Protein AF-A0A532ECQ4-F1 (afdb_monomer_lite)

Secondary structure (DSSP, 8-state):
--HHHHHHHHHHHHHHHHH---HHHHHHHHHHHHHHHHHHHHHHHHTT-HHHHHHHHHHHHHHHHHHHS-HHHHHHHHHHHHHHHHHHHHHHHHHHHHHS------------PPPP--------------------------------HHHHHHHHHHHHTTS---SS-HHHHHHHHHHHHHHTT--S--HHHHHHHHHHHHHHHHHHHHHHHHHHHHHHHHHHHHHHHTTSS---GGGGHHHHHHHHHHHHHHHHTT-HHHHHHHHHHHHHHHHHTTS-HHHHHHHHHHHHHHHHTHHHHHHHHHHHHHHHHHHHHHTSPP-

Structure (mmCIF, N/CA/C/O backbone):
data_AF-A0A532ECQ4-F1
#
_entry.id   AF-A0A532ECQ4-F1
#
loop_
_atom_site.group_PDB
_atom_site.id
_atom_site.type_symbol
_atom_site.label_atom_id
_atom_site.label_alt_id
_atom_site.label_comp_id
_atom_site.label_asym_id
_atom_site.label_entity_id
_atom_site.label_seq_id
_atom_site.pdbx_PDB_ins_code
_atom_site.Cartn_x
_atom_site.Cartn_y
_atom_site.Cartn_z
_atom_site.occupancy
_atom_site.B_iso_or_equiv
_atom_site.auth_seq_id
_atom_site.auth_comp_id
_atom_site.auth_asym_id
_atom_site.auth_atom_id
_atom_site.pdbx_PDB_model_num
ATOM 1 N N . MET A 1 1 ? -9.489 26.374 3.210 1.00 48.34 1 MET A N 1
ATOM 2 C CA . MET A 1 1 ? -8.143 26.730 3.700 1.00 48.34 1 MET A CA 1
ATOM 3 C C . MET A 1 1 ? -7.297 27.090 2.500 1.00 48.34 1 MET A C 1
ATOM 5 O O . MET A 1 1 ? -7.182 26.288 1.584 1.00 48.34 1 MET A O 1
ATOM 9 N N . GLU A 1 2 ? -6.829 28.330 2.462 1.00 59.59 2 GLU A N 1
ATOM 10 C CA . GLU A 1 2 ? -6.212 28.966 1.297 1.00 59.59 2 GLU A CA 1
ATOM 11 C C . GLU A 1 2 ? -4.750 28.512 1.149 1.00 59.59 2 GLU A C 1
ATOM 13 O O . GLU A 1 2 ? -4.052 28.343 2.148 1.00 59.59 2 GLU A O 1
ATOM 18 N N . ALA A 1 3 ? -4.258 28.330 -0.083 1.00 60.16 3 ALA A N 1
ATOM 19 C CA . ALA A 1 3 ? -2.908 27.826 -0.394 1.00 60.16 3 ALA A CA 1
ATOM 20 C C . ALA A 1 3 ? -1.760 28.534 0.368 1.00 60.16 3 ALA A C 1
ATOM 22 O O . ALA A 1 3 ? -0.692 27.964 0.586 1.00 60.16 3 ALA A O 1
ATOM 23 N N . ARG A 1 4 ? -1.993 29.767 0.826 1.00 62.97 4 ARG A N 1
ATOM 24 C CA . ARG A 1 4 ? -1.070 30.581 1.622 1.00 62.97 4 ARG A CA 1
ATOM 25 C C . ARG A 1 4 ? -0.873 30.067 3.051 1.00 62.97 4 ARG A C 1
ATOM 27 O O . ARG A 1 4 ? 0.242 30.095 3.563 1.00 62.97 4 ARG A O 1
ATOM 34 N N . GLU A 1 5 ? -1.934 29.575 3.683 1.00 65.38 5 GLU A N 1
ATOM 35 C CA . GLU A 1 5 ? -1.860 28.977 5.018 1.00 65.38 5 GLU A CA 1
ATOM 36 C C . GLU A 1 5 ? -1.071 27.662 4.975 1.00 65.38 5 GLU A C 1
ATOM 38 O O . GLU A 1 5 ? -0.234 27.404 5.838 1.00 65.38 5 GLU A O 1
ATOM 43 N N . TRP A 1 6 ? -1.233 26.905 3.889 1.00 70.50 6 TRP A N 1
ATOM 44 C CA . TRP A 1 6 ? -0.444 25.710 3.593 1.00 70.50 6 TRP A CA 1
ATOM 45 C C . TRP A 1 6 ? 1.038 26.013 3.340 1.00 70.50 6 TRP A C 1
ATOM 47 O O . TRP A 1 6 ? 1.903 25.369 3.933 1.00 70.50 6 TRP A O 1
ATOM 57 N N . LEU A 1 7 ? 1.357 27.014 2.513 1.00 71.00 7 LEU A N 1
ATOM 58 C CA . LEU A 1 7 ? 2.749 27.414 2.262 1.00 71.00 7 LEU A CA 1
ATOM 59 C C . LEU A 1 7 ? 3.449 27.893 3.541 1.00 71.00 7 LEU A C 1
ATOM 61 O O . LEU A 1 7 ? 4.595 27.515 3.786 1.00 71.00 7 LEU A O 1
ATOM 65 N N . ASN A 1 8 ? 2.744 28.636 4.398 1.00 73.81 8 ASN A N 1
ATOM 66 C CA . ASN A 1 8 ? 3.267 29.045 5.701 1.00 73.81 8 ASN A CA 1
ATOM 67 C C . ASN A 1 8 ? 3.556 27.840 6.608 1.00 73.81 8 ASN A C 1
ATOM 69 O O . ASN A 1 8 ? 4.617 27.788 7.227 1.00 73.81 8 ASN A O 1
ATOM 73 N N . GLN A 1 9 ? 2.670 26.838 6.650 1.00 73.00 9 GLN A N 1
ATOM 74 C CA . GLN A 1 9 ? 2.895 25.612 7.428 1.00 73.00 9 GLN A CA 1
ATOM 75 C C . GLN A 1 9 ? 4.130 24.834 6.944 1.00 73.00 9 GLN A C 1
ATOM 77 O O . GLN A 1 9 ? 4.927 24.373 7.766 1.00 73.00 9 GLN A O 1
ATOM 82 N N . ILE A 1 10 ? 4.337 24.739 5.625 1.00 72.44 10 ILE A N 1
ATOM 83 C CA . ILE A 1 10 ? 5.522 24.102 5.025 1.00 72.44 10 ILE A CA 1
ATOM 84 C C . ILE A 1 10 ? 6.794 24.885 5.388 1.00 72.44 10 ILE A C 1
ATOM 86 O O . ILE A 1 10 ? 7.812 24.292 5.754 1.00 72.44 10 ILE A O 1
ATOM 90 N N . GLN A 1 11 ? 6.740 26.215 5.358 1.00 75.56 11 GLN A N 1
ATOM 91 C CA . GLN A 1 11 ? 7.879 27.071 5.683 1.00 75.56 11 GLN A CA 1
ATOM 92 C C . GLN A 1 11 ? 8.260 26.982 7.172 1.00 75.56 11 GLN A C 1
ATOM 94 O O . GLN A 1 11 ? 9.434 26.798 7.500 1.00 75.5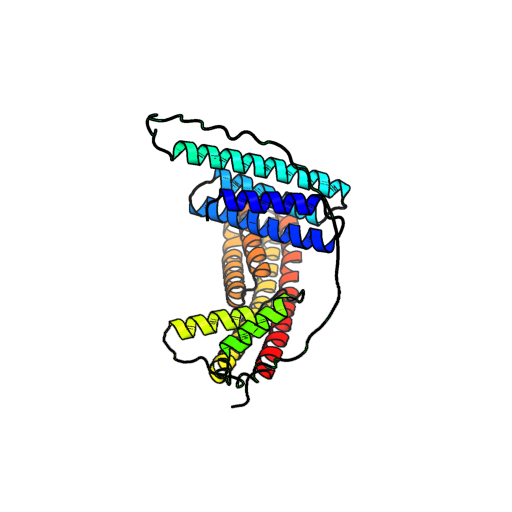6 11 GLN A O 1
ATOM 99 N N . THR A 1 12 ? 7.276 26.972 8.077 1.00 76.81 12 THR A N 1
ATOM 100 C CA . THR A 1 12 ? 7.493 26.740 9.516 1.00 76.81 12 THR A CA 1
ATOM 101 C C . THR A 1 12 ? 8.054 25.341 9.797 1.00 76.81 12 THR A C 1
ATOM 103 O O . THR A 1 12 ? 8.921 25.167 10.659 1.00 76.81 12 THR A O 1
ATOM 106 N N . ALA A 1 13 ? 7.595 24.316 9.076 1.00 73.75 13 ALA A N 1
ATOM 107 C CA . ALA A 1 13 ? 8.126 22.961 9.210 1.00 73.75 13 ALA A CA 1
ATOM 108 C C . ALA A 1 13 ? 9.587 22.856 8.727 1.00 73.75 13 ALA A C 1
ATOM 110 O O . ALA A 1 13 ? 10.381 22.143 9.346 1.00 73.75 13 ALA A O 1
ATOM 111 N N . LEU A 1 14 ? 9.975 23.613 7.695 1.00 71.75 14 LEU A N 1
ATOM 112 C CA . LEU A 1 14 ? 11.367 23.707 7.241 1.00 71.75 14 LEU A CA 1
ATOM 113 C C . LEU A 1 14 ? 12.283 24.421 8.237 1.00 71.75 14 LEU A C 1
ATOM 115 O O . LEU A 1 14 ? 13.408 23.980 8.452 1.00 71.75 14 LEU A O 1
ATOM 119 N N . GLU A 1 15 ? 11.815 25.476 8.898 1.00 77.12 15 GLU A N 1
ATOM 120 C CA . GLU A 1 15 ? 12.586 26.146 9.956 1.00 77.12 15 GLU A CA 1
ATOM 121 C C . GLU A 1 15 ? 12.853 25.222 11.150 1.00 77.12 15 GLU A C 1
ATOM 123 O O . GLU A 1 15 ? 13.953 25.197 11.714 1.00 77.12 15 GLU A O 1
ATOM 128 N N . ARG A 1 16 ? 11.874 24.382 11.495 1.00 74.31 16 ARG A N 1
ATOM 129 C CA . ARG A 1 16 ? 12.032 23.337 12.516 1.00 74.31 16 ARG A CA 1
ATOM 130 C C . ARG A 1 16 ? 13.007 22.241 12.083 1.00 74.31 16 ARG A C 1
ATOM 132 O O . ARG A 1 16 ? 13.713 21.690 12.927 1.00 74.31 16 ARG A O 1
ATOM 139 N N . LEU A 1 17 ? 13.072 21.931 10.787 1.00 69.00 17 LEU A N 1
ATOM 140 C CA . LEU A 1 17 ? 14.008 20.948 10.234 1.00 69.00 17 LEU A CA 1
ATOM 141 C C . LEU A 1 17 ? 15.464 21.438 10.324 1.00 69.00 17 LEU A C 1
ATOM 143 O O . LEU A 1 17 ? 16.368 20.646 10.588 1.00 69.00 17 LEU A O 1
ATOM 147 N N . ASP A 1 18 ? 15.678 22.739 10.149 1.00 66.44 18 ASP A N 1
ATOM 148 C CA . ASP A 1 18 ? 16.992 23.390 10.184 1.00 66.44 18 ASP A CA 1
ATOM 149 C C . ASP A 1 18 ? 17.570 23.461 11.612 1.00 66.44 18 ASP A C 1
ATOM 151 O O . ASP A 1 18 ? 18.727 23.126 11.884 1.00 66.44 18 ASP A O 1
ATOM 155 N N . THR A 1 19 ? 16.706 23.814 12.564 1.00 69.12 19 THR A N 1
ATOM 156 C CA . THR A 1 19 ? 17.060 23.998 13.981 1.00 69.12 19 THR A CA 1
ATOM 157 C C . THR A 1 19 ? 17.242 22.680 14.738 1.00 69.12 19 THR A C 1
ATOM 159 O O . THR A 1 19 ? 17.987 22.618 15.717 1.00 69.12 19 THR A O 1
ATOM 162 N N . THR A 1 20 ? 16.624 21.594 14.270 1.00 65.62 20 THR A N 1
ATOM 163 C CA . THR A 1 20 ? 16.650 20.302 14.961 1.00 65.62 20 THR A CA 1
ATOM 164 C C . THR A 1 20 ? 17.907 19.484 14.632 1.00 65.62 20 THR A C 1
ATOM 166 O O . THR A 1 20 ? 18.182 19.159 13.474 1.00 65.62 20 THR A O 1
ATOM 169 N N . SER A 1 21 ? 18.660 19.107 15.674 1.00 62.28 21 SER A N 1
ATOM 170 C CA . SER A 1 21 ? 19.819 18.195 15.614 1.00 62.28 21 SER A CA 1
ATOM 171 C C . SER A 1 21 ? 19.446 16.711 15.702 1.00 62.28 21 SER A C 1
ATOM 173 O O . SER A 1 21 ? 20.232 15.852 15.316 1.00 62.28 21 SER A O 1
ATOM 175 N N . GLU A 1 22 ? 18.253 16.413 16.212 1.00 70.00 22 GLU A N 1
ATOM 176 C CA . GLU A 1 22 ? 17.733 15.063 16.430 1.00 70.00 22 GLU A CA 1
ATOM 177 C C . GLU A 1 22 ? 17.322 14.390 15.113 1.00 70.00 22 GLU A C 1
ATOM 179 O O . GLU A 1 22 ? 16.335 14.781 14.482 1.00 70.00 22 GLU A O 1
ATOM 184 N N . GLN A 1 23 ? 18.032 13.328 14.725 1.00 65.38 23 GLN A N 1
ATOM 185 C CA . GLN A 1 23 ? 17.804 12.617 13.461 1.00 65.38 23 GLN A CA 1
ATOM 186 C C . GLN A 1 23 ? 16.380 12.043 13.340 1.00 65.38 23 GLN A C 1
ATOM 188 O O . GLN A 1 23 ? 15.759 12.150 12.283 1.00 65.38 23 GLN A O 1
ATOM 193 N N . GLY A 1 24 ? 15.814 11.509 14.430 1.00 66.12 24 GLY A N 1
ATOM 194 C CA . GLY A 1 24 ? 14.440 10.987 14.439 1.00 66.12 24 GLY A CA 1
ATOM 195 C C . GLY A 1 24 ? 13.382 12.073 14.210 1.00 66.12 24 GLY A C 1
ATOM 196 O O . GLY A 1 24 ? 12.417 11.875 13.469 1.00 66.12 24 GLY A O 1
ATOM 197 N N . ARG A 1 25 ? 13.590 13.268 14.773 1.00 68.94 25 ARG A N 1
ATOM 198 C CA . ARG A 1 25 ? 12.711 14.425 14.546 1.00 68.94 25 ARG A CA 1
ATOM 199 C C . ARG A 1 25 ? 12.873 14.990 13.133 1.00 68.94 25 ARG A C 1
ATOM 201 O O . ARG A 1 25 ? 11.871 15.358 12.524 1.00 68.94 25 ARG A O 1
ATOM 208 N N . ARG A 1 26 ? 14.093 14.997 12.578 1.00 67.88 26 ARG A N 1
ATOM 209 C CA . ARG A 1 26 ? 14.347 15.383 11.177 1.00 67.88 26 ARG A CA 1
ATOM 210 C C . ARG A 1 26 ? 13.643 14.454 10.193 1.00 67.88 26 ARG A C 1
ATOM 212 O O . ARG A 1 26 ? 12.997 14.938 9.267 1.00 67.88 26 ARG A O 1
ATOM 219 N N . ALA A 1 27 ? 13.694 13.142 10.417 1.00 69.62 27 ALA A N 1
ATOM 220 C CA . ALA A 1 27 ? 12.988 12.167 9.586 1.00 69.62 27 ALA A CA 1
ATOM 221 C C . ALA A 1 27 ? 11.463 12.389 9.611 1.00 69.62 27 ALA A C 1
ATOM 223 O O . ALA A 1 27 ? 10.819 12.424 8.560 1.00 69.62 27 ALA A O 1
ATOM 224 N N . LYS A 1 28 ? 10.891 12.640 10.798 1.00 74.31 28 LYS A N 1
ATOM 225 C CA . LYS A 1 28 ? 9.461 12.952 10.953 1.00 74.31 28 LYS A CA 1
ATOM 226 C C . LYS A 1 28 ? 9.067 14.250 10.240 1.00 74.31 28 LYS A C 1
ATOM 228 O O . LYS A 1 28 ? 8.091 14.263 9.497 1.00 74.31 28 LYS A O 1
ATOM 233 N N . LEU A 1 29 ? 9.844 15.321 10.412 1.00 74.50 29 LEU A N 1
ATOM 234 C CA . LEU A 1 29 ? 9.606 16.601 9.733 1.00 74.50 29 LEU A CA 1
ATOM 235 C C . LEU A 1 29 ? 9.737 16.478 8.212 1.00 74.50 29 LEU A C 1
ATOM 237 O O . LEU A 1 29 ? 8.915 17.025 7.485 1.00 74.50 29 LEU A O 1
ATOM 241 N N . THR A 1 30 ? 10.709 15.708 7.725 1.00 75.25 30 THR A N 1
ATOM 242 C CA . THR A 1 30 ? 10.890 15.495 6.283 1.00 75.25 30 THR A CA 1
ATOM 243 C C . THR A 1 30 ? 9.742 14.689 5.678 1.00 75.25 30 THR A C 1
ATOM 245 O O . THR A 1 30 ? 9.326 14.972 4.561 1.00 75.25 30 THR A O 1
ATOM 248 N N . THR A 1 31 ? 9.172 13.746 6.432 1.00 77.44 31 THR A N 1
ATOM 249 C CA . THR A 1 31 ? 7.977 12.990 6.017 1.00 77.44 31 THR A CA 1
ATOM 250 C C . THR A 1 31 ? 6.756 13.905 5.894 1.00 77.44 31 THR A C 1
ATOM 252 O O . THR A 1 31 ? 6.067 13.881 4.877 1.00 77.44 31 THR A O 1
ATOM 255 N N . ILE A 1 32 ? 6.530 14.776 6.886 1.00 78.81 32 ILE A N 1
ATOM 256 C CA . ILE A 1 32 ? 5.442 15.771 6.860 1.00 78.81 32 ILE A CA 1
ATOM 257 C C . ILE A 1 32 ? 5.603 16.720 5.665 1.00 78.81 32 ILE A C 1
ATOM 259 O O . ILE A 1 32 ? 4.642 16.989 4.944 1.00 78.81 32 ILE A O 1
ATOM 263 N N . LEU A 1 33 ? 6.824 17.202 5.427 1.00 80.81 33 LEU A N 1
ATOM 264 C CA . LEU A 1 33 ? 7.135 18.076 4.298 1.00 80.81 33 LEU A CA 1
ATOM 265 C C . LEU A 1 33 ? 6.923 17.371 2.956 1.00 80.81 33 LEU A C 1
ATOM 267 O O . LEU A 1 33 ? 6.348 17.959 2.046 1.00 80.81 33 LEU A O 1
ATOM 271 N N . TRP A 1 34 ? 7.329 16.106 2.842 1.00 82.56 34 TRP A N 1
ATOM 272 C CA . TRP A 1 34 ? 7.151 15.311 1.628 1.00 82.56 34 TRP A CA 1
ATOM 273 C C . TRP A 1 34 ? 5.675 15.123 1.281 1.00 82.56 34 TRP A C 1
ATOM 275 O O . TRP A 1 34 ? 5.277 15.344 0.137 1.00 82.56 34 TRP A O 1
ATOM 285 N N . GLN A 1 35 ? 4.847 14.796 2.274 1.00 79.88 35 GLN A N 1
ATOM 286 C CA . GLN A 1 35 ? 3.409 14.649 2.071 1.00 79.88 35 GLN A CA 1
ATOM 287 C C . GLN A 1 35 ? 2.748 15.988 1.719 1.00 79.88 35 GLN A C 1
ATOM 289 O O . GLN A 1 35 ? 1.906 16.048 0.829 1.00 79.88 35 GLN A O 1
ATOM 294 N N . SER A 1 36 ? 3.192 17.080 2.343 1.00 79.56 36 SER A N 1
ATOM 295 C CA . SER A 1 36 ? 2.668 18.423 2.065 1.00 79.56 36 SER A CA 1
ATOM 296 C C . SER A 1 36 ? 3.008 18.907 0.651 1.00 79.56 36 SER A C 1
ATOM 298 O O . SER A 1 36 ? 2.144 19.437 -0.043 1.00 79.56 36 SER A O 1
ATOM 300 N N . VAL A 1 37 ? 4.243 18.687 0.192 1.00 82.06 37 VAL A N 1
ATOM 301 C CA . VAL A 1 37 ? 4.682 19.044 -1.168 1.00 82.06 37 VAL A CA 1
ATOM 302 C C . VAL A 1 37 ? 4.013 18.157 -2.224 1.00 82.06 37 VAL A C 1
ATOM 304 O O . VAL A 1 37 ? 3.622 18.658 -3.276 1.00 82.06 37 VAL A O 1
ATOM 307 N N . SER A 1 38 ? 3.811 16.868 -1.937 1.00 77.62 38 SER A N 1
ATOM 308 C CA . SER A 1 38 ? 3.092 15.954 -2.839 1.00 77.62 38 SER A CA 1
ATOM 309 C C . SER A 1 38 ? 1.623 16.355 -2.997 1.00 77.62 38 SER A C 1
ATOM 311 O O . SER A 1 38 ? 1.112 16.414 -4.113 1.00 77.62 38 SER A O 1
ATOM 313 N N . ASN A 1 39 ? 0.961 16.720 -1.896 1.00 79.94 39 ASN A N 1
ATOM 314 C CA . ASN A 1 39 ? -0.412 17.223 -1.929 1.00 79.94 39 ASN A CA 1
ATOM 315 C C . ASN A 1 39 ? -0.523 18.553 -2.687 1.00 79.94 39 ASN A C 1
ATOM 317 O O . ASN A 1 39 ? -1.508 18.768 -3.393 1.00 79.94 39 ASN A O 1
ATOM 321 N N . LEU A 1 40 ? 0.477 19.434 -2.574 1.00 80.31 40 LEU A N 1
ATOM 322 C CA . LEU A 1 40 ? 0.540 20.681 -3.339 1.00 80.31 40 LEU A CA 1
ATOM 323 C C . LEU A 1 40 ? 0.657 20.415 -4.844 1.00 80.31 40 LEU A C 1
ATOM 325 O O . LEU A 1 40 ? -0.088 21.015 -5.614 1.00 80.31 40 LEU A O 1
ATOM 329 N N . ALA A 1 41 ? 1.542 19.500 -5.251 1.00 76.69 41 ALA A N 1
ATOM 330 C CA . ALA A 1 41 ? 1.688 19.102 -6.651 1.00 76.69 41 ALA A CA 1
ATOM 331 C C . ALA A 1 41 ? 0.377 18.523 -7.204 1.00 76.69 41 ALA A C 1
ATOM 333 O O . ALA A 1 41 ? -0.113 18.977 -8.233 1.00 76.69 41 ALA A O 1
ATOM 334 N N . GLN A 1 42 ? -0.247 17.602 -6.462 1.00 77.88 42 GLN A N 1
ATOM 335 C CA . GLN A 1 42 ? -1.520 16.997 -6.850 1.00 77.88 42 GLN A CA 1
ATOM 336 C C . GLN A 1 42 ? -2.646 18.035 -6.951 1.00 77.88 42 GLN A C 1
ATOM 338 O O . GLN A 1 42 ? -3.420 18.027 -7.903 1.00 77.88 42 GLN A O 1
ATOM 343 N N . SER A 1 43 ? -2.732 18.957 -5.991 1.00 76.62 43 SER A N 1
ATOM 344 C CA . SER A 1 43 ? -3.747 20.016 -6.004 1.00 76.62 43 SER A CA 1
ATOM 345 C C . SER A 1 43 ? -3.536 20.971 -7.182 1.00 76.62 43 SER A C 1
ATOM 347 O O . SER A 1 43 ? -4.494 21.329 -7.865 1.00 76.62 43 SER A O 1
ATOM 349 N N . ALA A 1 44 ? -2.285 21.335 -7.479 1.00 76.75 44 ALA A N 1
ATOM 350 C CA . ALA A 1 44 ? -1.947 22.143 -8.646 1.00 76.75 44 ALA A CA 1
ATOM 351 C C . ALA A 1 44 ? -2.336 21.439 -9.957 1.00 76.75 44 ALA A C 1
ATOM 353 O O . ALA A 1 44 ? -2.948 22.073 -10.817 1.00 76.75 44 ALA A O 1
ATOM 354 N N . ALA A 1 45 ? -2.094 20.129 -10.061 1.00 75.44 45 ALA A N 1
ATOM 355 C CA . ALA A 1 45 ? -2.502 19.314 -11.203 1.00 75.44 45 ALA A CA 1
ATOM 356 C C . ALA A 1 45 ? -4.029 19.315 -11.396 1.00 75.44 45 ALA A C 1
ATOM 358 O O . ALA A 1 45 ? -4.519 19.512 -12.508 1.00 75.44 45 ALA A O 1
ATOM 359 N N . THR A 1 46 ? -4.804 19.175 -10.310 1.00 74.69 46 THR A N 1
ATOM 360 C CA . THR A 1 46 ? -6.280 19.167 -10.389 1.00 74.69 46 THR A CA 1
ATOM 361 C C . THR A 1 46 ? -6.882 20.485 -10.878 1.00 74.69 46 THR A C 1
ATOM 363 O O . THR A 1 46 ? -7.954 20.475 -11.477 1.00 74.69 46 THR A O 1
ATOM 366 N N . VAL A 1 47 ? -6.194 21.609 -10.657 1.00 75.88 47 VAL A N 1
ATOM 367 C CA . VAL A 1 47 ? -6.634 22.954 -11.072 1.00 75.88 47 VAL A CA 1
ATOM 368 C C . VAL A 1 47 ? -5.917 23.409 -12.359 1.00 75.88 47 VAL A C 1
ATOM 370 O O . VAL A 1 47 ? -6.128 24.518 -12.838 1.00 75.88 47 VAL A O 1
ATOM 373 N N . GLY A 1 48 ? -5.083 22.554 -12.965 1.00 72.44 48 GLY A N 1
ATOM 374 C CA . GLY A 1 48 ? -4.372 22.851 -14.214 1.00 72.44 48 GLY A CA 1
ATOM 375 C C . GLY A 1 48 ? -3.217 23.850 -14.072 1.00 72.44 48 GLY A C 1
ATOM 376 O O . GLY A 1 48 ? -2.772 24.425 -15.065 1.00 72.44 48 GLY A O 1
ATOM 377 N N . LEU A 1 49 ? -2.707 24.063 -12.855 1.00 79.81 49 LEU A N 1
ATOM 378 C CA . LEU A 1 49 ? -1.572 24.943 -12.568 1.00 79.81 49 LEU A CA 1
ATOM 379 C C . LEU A 1 49 ? -0.241 24.209 -12.790 1.00 79.81 49 LEU A C 1
ATOM 381 O O . LEU A 1 49 ? 0.533 23.989 -11.858 1.00 79.81 49 LEU A O 1
ATOM 385 N N . THR A 1 50 ? 0.032 23.856 -14.045 1.00 78.00 50 THR A N 1
ATOM 386 C CA . THR A 1 50 ? 1.175 23.017 -14.457 1.00 78.00 50 THR A CA 1
ATOM 387 C C . THR A 1 50 ? 2.531 23.567 -14.009 1.00 78.00 50 THR A C 1
ATOM 389 O O . THR A 1 50 ? 3.399 22.810 -13.590 1.00 78.00 50 THR A O 1
ATOM 392 N N . ALA A 1 51 ? 2.711 24.893 -14.002 1.00 77.12 51 ALA A N 1
ATOM 393 C CA . ALA A 1 51 ? 3.934 25.517 -13.495 1.00 77.12 51 ALA A CA 1
ATOM 394 C C . ALA A 1 51 ? 4.149 25.243 -11.994 1.00 77.12 51 ALA A C 1
ATOM 396 O O . ALA A 1 51 ? 5.259 24.935 -11.572 1.00 77.12 51 ALA A O 1
ATOM 397 N N . VAL A 1 52 ? 3.088 25.315 -11.184 1.00 79.31 52 VAL A N 1
ATOM 398 C CA . VAL A 1 52 ? 3.156 25.071 -9.734 1.00 79.31 52 VAL A CA 1
ATOM 399 C C . VAL A 1 52 ? 3.347 23.580 -9.441 1.00 79.31 52 VAL A C 1
ATOM 401 O O . VAL A 1 52 ? 4.118 23.228 -8.549 1.00 79.31 52 VAL A O 1
ATOM 404 N N . GLU A 1 53 ? 2.703 22.708 -10.218 1.00 80.00 53 GLU A N 1
ATOM 405 C CA . GLU A 1 53 ? 2.881 21.252 -10.168 1.00 80.00 53 GLU A CA 1
ATOM 406 C C . GLU A 1 53 ? 4.335 20.844 -10.457 1.00 80.00 53 GLU A C 1
ATOM 408 O O . GLU A 1 53 ? 4.953 20.126 -9.663 1.00 80.00 53 GLU A O 1
ATOM 413 N N . ASP A 1 54 ? 4.909 21.349 -11.551 1.00 80.38 54 ASP A N 1
ATOM 414 C CA . ASP A 1 54 ? 6.288 21.068 -11.951 1.00 80.38 54 ASP A CA 1
ATOM 415 C C . ASP A 1 54 ? 7.287 21.533 -10.891 1.00 80.38 54 ASP A C 1
ATOM 417 O O . ASP A 1 54 ? 8.245 20.825 -10.567 1.00 80.38 54 ASP A O 1
ATOM 421 N N . MET A 1 55 ? 7.076 22.730 -10.342 1.00 81.56 55 MET A N 1
ATOM 422 C CA . MET A 1 55 ? 7.934 23.287 -9.302 1.00 81.56 55 MET A CA 1
ATOM 423 C C . MET A 1 55 ? 7.849 22.462 -8.015 1.00 81.56 55 MET A C 1
ATOM 425 O O . MET A 1 55 ? 8.886 22.113 -7.456 1.00 81.56 55 MET A O 1
ATOM 429 N N . ALA A 1 56 ? 6.645 22.087 -7.570 1.00 82.06 56 ALA A N 1
ATOM 430 C CA . ALA A 1 56 ? 6.451 21.267 -6.375 1.00 82.06 56 ALA A CA 1
ATOM 431 C C . ALA A 1 56 ? 7.071 19.867 -6.531 1.00 82.06 56 ALA A C 1
ATOM 433 O O . ALA A 1 56 ? 7.769 19.387 -5.635 1.00 82.06 56 ALA A O 1
ATOM 434 N N . THR A 1 57 ? 6.912 19.241 -7.698 1.00 82.56 57 THR A N 1
ATOM 435 C CA . THR A 1 57 ? 7.461 17.906 -7.986 1.00 82.56 57 THR A CA 1
ATOM 436 C C . THR A 1 57 ? 8.994 17.889 -7.936 1.00 82.56 57 THR A C 1
ATOM 438 O O . THR A 1 57 ? 9.593 16.933 -7.435 1.00 82.56 57 THR A O 1
ATOM 441 N N . ARG A 1 58 ? 9.657 18.975 -8.364 1.00 85.75 58 ARG A N 1
ATOM 442 C CA . ARG A 1 58 ? 11.127 19.122 -8.302 1.00 85.75 58 ARG A CA 1
ATOM 443 C C . ARG A 1 58 ? 11.683 19.222 -6.879 1.00 85.75 58 ARG A C 1
ATOM 445 O O . ARG A 1 58 ? 12.873 18.980 -6.685 1.00 85.75 58 ARG A O 1
ATOM 452 N N . LEU A 1 59 ? 10.854 19.532 -5.881 1.00 85.00 59 LEU A N 1
ATOM 453 C CA . LEU A 1 59 ? 11.278 19.602 -4.478 1.00 85.00 59 LEU A CA 1
ATOM 454 C C . LEU A 1 59 ? 11.330 18.229 -3.797 1.00 85.00 59 LEU A C 1
ATOM 456 O O . LEU A 1 59 ? 12.050 18.060 -2.811 1.00 85.00 59 LEU A O 1
ATOM 460 N N . LEU A 1 60 ? 10.619 17.223 -4.315 1.00 83.50 60 LEU A N 1
ATOM 461 C CA . LEU A 1 60 ? 10.541 15.897 -3.690 1.00 83.50 60 LEU A CA 1
ATOM 462 C C . LEU A 1 60 ? 11.908 15.188 -3.590 1.00 83.50 60 LEU A C 1
ATOM 464 O O . LEU A 1 60 ? 12.225 14.676 -2.510 1.00 83.50 60 LEU A O 1
ATOM 468 N N . PRO A 1 61 ? 12.772 15.192 -4.629 1.00 80.94 61 PRO A N 1
ATOM 469 C CA . PRO A 1 61 ? 14.114 14.617 -4.524 1.00 80.94 61 PRO A CA 1
ATOM 470 C C . PRO A 1 61 ? 15.011 15.367 -3.530 1.00 80.94 61 PRO A C 1
ATOM 472 O O . PRO A 1 61 ? 15.821 14.743 -2.845 1.00 80.94 61 PRO A O 1
ATOM 475 N N . LEU A 1 62 ? 14.846 16.690 -3.403 1.00 81.06 62 LEU A N 1
ATOM 476 C CA . LEU A 1 62 ? 15.608 17.514 -2.458 1.00 81.06 62 LEU A CA 1
ATOM 477 C C . LEU A 1 62 ? 15.205 17.224 -1.003 1.00 81.06 62 LEU A C 1
ATOM 479 O O . LEU A 1 62 ? 16.072 17.137 -0.135 1.00 81.06 62 LEU A O 1
ATOM 483 N N . LEU A 1 63 ? 13.914 16.983 -0.739 1.00 79.81 63 LEU A N 1
ATOM 484 C CA . LEU A 1 63 ? 13.434 16.499 0.563 1.00 79.81 63 LEU A CA 1
ATOM 485 C C . LEU A 1 63 ? 14.001 15.118 0.886 1.00 79.81 63 LEU A C 1
ATOM 487 O O . LEU A 1 63 ? 14.480 14.883 1.994 1.00 79.81 63 LEU A O 1
ATOM 491 N N . GLN A 1 64 ? 14.016 14.212 -0.090 1.00 79.00 64 GLN A N 1
ATOM 492 C CA . GLN A 1 64 ? 14.578 12.881 0.107 1.00 79.00 64 GLN A CA 1
ATOM 493 C C . GLN A 1 64 ? 16.089 12.927 0.398 1.00 79.00 64 GLN A C 1
ATOM 495 O O . GLN A 1 64 ? 16.575 12.167 1.237 1.00 79.00 64 GLN A O 1
ATOM 500 N N . ALA A 1 65 ? 16.824 13.830 -0.253 1.00 75.38 65 ALA A N 1
ATOM 501 C CA . ALA A 1 65 ? 18.240 14.064 0.012 1.00 75.38 65 ALA A CA 1
ATOM 502 C C . ALA A 1 65 ? 18.465 14.674 1.412 1.00 75.38 65 ALA A C 1
ATOM 504 O O . ALA A 1 65 ? 19.324 14.208 2.162 1.00 75.38 65 ALA A O 1
ATOM 505 N N . ALA A 1 66 ? 17.635 15.637 1.826 1.00 70.88 66 ALA A N 1
ATOM 506 C CA . ALA A 1 66 ? 17.691 16.240 3.160 1.00 70.88 66 ALA A CA 1
ATOM 507 C C . ALA A 1 66 ? 17.420 15.242 4.309 1.00 70.88 66 ALA A C 1
ATOM 509 O O . ALA A 1 66 ? 17.934 15.436 5.413 1.00 70.88 66 ALA A O 1
ATOM 510 N N . ALA A 1 67 ? 16.655 14.170 4.056 1.00 68.88 67 ALA A N 1
ATOM 511 C CA . ALA A 1 67 ? 16.421 13.081 5.013 1.00 68.88 67 ALA A CA 1
ATOM 512 C C . ALA A 1 67 ? 17.583 12.079 5.123 1.00 68.88 67 ALA A C 1
ATOM 514 O O . ALA A 1 67 ? 17.757 11.464 6.175 1.00 68.88 67 ALA A O 1
ATOM 515 N N . LYS A 1 68 ? 18.337 11.863 4.036 1.00 69.12 68 LYS A N 1
ATOM 516 C CA . LYS A 1 68 ? 19.326 10.776 3.926 1.00 69.12 68 LYS A CA 1
ATOM 517 C C . LYS A 1 68 ? 20.750 11.186 4.289 1.00 69.12 68 LYS A C 1
ATOM 519 O O . LYS A 1 68 ? 21.536 10.324 4.673 1.00 69.12 68 LYS A O 1
ATOM 524 N N . HIS A 1 69 ? 21.098 12.460 4.136 1.00 67.19 69 HIS A N 1
ATOM 525 C CA . HIS A 1 69 ? 22.478 12.919 4.277 1.00 67.19 69 HIS A CA 1
ATOM 526 C C . HIS A 1 69 ? 22.803 13.490 5.668 1.00 67.19 69 HIS A C 1
ATOM 528 O O . HIS A 1 69 ? 21.923 13.961 6.391 1.00 67.19 69 HIS A O 1
ATOM 534 N N . GLU A 1 70 ? 24.091 13.461 6.034 1.00 59.22 70 GLU A N 1
ATOM 535 C CA . GLU A 1 70 ? 24.615 14.093 7.251 1.00 59.22 70 GLU A CA 1
ATOM 536 C C . GLU A 1 70 ? 24.316 15.603 7.277 1.00 59.22 70 GLU A C 1
ATOM 538 O O . GLU A 1 70 ? 24.148 16.245 6.239 1.00 59.22 70 GLU A O 1
ATOM 543 N N . ARG A 1 71 ? 24.244 16.186 8.482 1.00 61.75 71 ARG A N 1
ATOM 544 C CA . ARG A 1 71 ? 23.669 17.521 8.743 1.00 61.75 71 ARG A CA 1
ATOM 545 C C . ARG A 1 71 ? 24.204 18.642 7.840 1.00 61.75 71 ARG A C 1
ATOM 547 O O . ARG A 1 71 ? 23.436 19.523 7.466 1.00 61.75 71 ARG A O 1
ATOM 554 N N . THR A 1 72 ? 25.485 18.609 7.482 1.00 60.53 72 THR A N 1
ATOM 555 C CA . THR A 1 72 ? 26.147 19.606 6.621 1.00 60.53 72 THR A CA 1
ATOM 556 C C . THR A 1 72 ? 25.682 19.530 5.165 1.00 60.53 72 THR A C 1
ATOM 558 O O . THR A 1 72 ? 25.407 20.556 4.550 1.00 60.53 72 THR A O 1
ATOM 561 N N . VAL A 1 73 ? 25.521 18.321 4.628 1.00 62.94 73 VAL A N 1
ATOM 562 C CA . VAL A 1 73 ? 25.008 18.071 3.272 1.00 62.94 73 VAL A CA 1
ATOM 563 C C . VAL A 1 73 ? 23.496 18.301 3.229 1.00 62.94 73 VAL A C 1
ATOM 565 O O . VAL A 1 73 ? 22.976 18.920 2.302 1.00 62.94 73 VAL A O 1
ATOM 568 N N . ALA A 1 74 ? 22.781 17.895 4.281 1.00 66.94 74 ALA A N 1
ATOM 569 C CA . ALA A 1 74 ? 21.356 18.165 4.415 1.00 66.94 74 ALA A CA 1
ATOM 570 C C . ALA A 1 74 ? 21.045 19.672 4.483 1.00 66.94 74 ALA A C 1
ATOM 572 O O . ALA A 1 74 ? 20.007 20.085 3.976 1.00 66.94 74 ALA A O 1
ATOM 573 N N . ALA A 1 75 ? 21.933 20.502 5.044 1.00 70.31 75 ALA A N 1
ATOM 574 C CA . ALA A 1 75 ? 21.762 21.957 5.069 1.00 70.31 75 ALA A CA 1
ATOM 575 C C . ALA A 1 75 ? 21.730 22.572 3.658 1.00 70.31 75 ALA A C 1
ATOM 577 O O . ALA A 1 75 ? 20.912 23.450 3.395 1.00 70.31 75 ALA A O 1
ATOM 578 N N . HIS A 1 76 ? 22.552 22.070 2.728 1.00 74.12 76 HIS A N 1
ATOM 579 C CA . HIS A 1 76 ? 22.529 22.518 1.333 1.00 74.12 76 HIS A CA 1
ATOM 580 C C . HIS A 1 76 ? 21.197 22.170 0.652 1.00 74.12 76 HIS A C 1
ATOM 582 O O . HIS A 1 76 ? 20.569 23.029 0.039 1.00 74.12 76 HIS A O 1
ATOM 588 N N . HIS A 1 77 ? 20.702 20.944 0.842 1.00 75.56 77 HIS A N 1
ATOM 589 C CA . HIS A 1 77 ? 19.400 20.533 0.310 1.00 75.56 77 HIS A CA 1
ATOM 590 C C . HIS A 1 77 ? 18.232 21.307 0.935 1.00 75.56 77 HIS A C 1
ATOM 592 O O . HIS A 1 77 ? 17.293 21.669 0.232 1.00 75.56 77 HIS A O 1
ATOM 598 N N . VAL A 1 78 ? 18.297 21.613 2.234 1.00 76.06 78 VAL A N 1
ATOM 599 C CA . VAL A 1 78 ? 17.303 22.452 2.922 1.00 76.06 78 VAL A CA 1
ATOM 600 C C . VAL A 1 78 ? 17.320 23.891 2.398 1.00 76.06 78 VAL A C 1
ATOM 602 O O . VAL A 1 78 ? 16.253 24.478 2.226 1.00 76.06 78 VAL A O 1
ATOM 605 N N . ALA A 1 79 ? 18.488 24.450 2.078 1.00 77.62 79 ALA A N 1
ATOM 606 C CA . ALA A 1 79 ? 18.584 25.762 1.443 1.00 77.62 79 ALA A CA 1
ATOM 607 C C . ALA A 1 79 ? 17.928 25.769 0.049 1.00 77.62 79 ALA A C 1
ATOM 609 O O . ALA A 1 79 ? 17.087 26.626 -0.221 1.00 77.62 79 ALA A O 1
ATOM 610 N N . SER A 1 80 ? 18.217 24.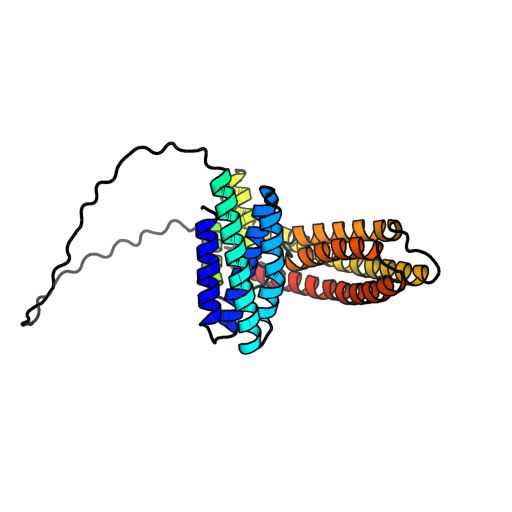768 -0.790 1.00 80.50 80 SER A N 1
ATOM 611 C CA . SER A 1 80 ? 17.579 24.619 -2.109 1.00 80.50 80 SER A CA 1
ATOM 612 C C . SER A 1 80 ? 16.061 24.405 -2.019 1.00 80.50 80 SER A C 1
ATOM 614 O O . SER A 1 80 ? 15.311 24.896 -2.858 1.00 80.50 80 SER A O 1
ATOM 616 N N . LEU A 1 81 ? 15.580 23.716 -0.977 1.00 80.31 81 LEU A N 1
ATOM 617 C CA . LEU A 1 81 ? 14.146 23.559 -0.713 1.00 80.31 81 LEU A CA 1
ATOM 618 C C . LEU A 1 81 ? 13.460 24.881 -0.375 1.00 80.31 81 LEU A C 1
ATOM 620 O O . LEU A 1 81 ? 12.360 25.144 -0.860 1.00 80.31 81 LEU A O 1
ATOM 624 N N . ARG A 1 82 ? 14.102 25.715 0.451 1.00 79.12 82 ARG A N 1
ATOM 625 C CA . ARG A 1 82 ? 13.585 27.047 0.792 1.00 79.12 82 ARG A CA 1
ATOM 626 C C . ARG A 1 82 ? 13.491 27.934 -0.445 1.00 79.12 82 ARG A C 1
ATOM 628 O O . ARG A 1 82 ? 12.489 28.622 -0.610 1.00 79.12 82 ARG A O 1
ATOM 635 N N . GLU A 1 83 ? 14.505 27.901 -1.305 1.00 81.56 83 GLU A N 1
ATOM 636 C CA . GLU A 1 83 ? 14.524 28.675 -2.548 1.00 81.56 83 GLU A CA 1
ATOM 637 C C . GLU A 1 83 ? 13.374 28.274 -3.479 1.00 81.56 83 GLU A C 1
ATOM 639 O O . GLU A 1 83 ? 12.588 29.129 -3.886 1.00 81.56 83 GLU A O 1
ATOM 644 N N . GLY A 1 84 ? 13.195 26.974 -3.723 1.00 80.38 84 GLY A N 1
ATOM 645 C CA . GLY A 1 84 ? 12.125 26.496 -4.596 1.00 80.38 84 GLY A CA 1
ATOM 646 C C . GLY A 1 84 ? 10.713 26.719 -4.036 1.00 80.38 84 GLY A C 1
ATOM 647 O O . GLY A 1 84 ? 9.798 27.045 -4.788 1.00 80.38 84 GLY A O 1
ATOM 648 N N . LEU A 1 85 ? 10.508 26.647 -2.715 1.00 82.81 85 LEU A N 1
ATOM 649 C CA . LEU A 1 85 ? 9.217 27.018 -2.109 1.00 82.81 85 LEU A CA 1
ATOM 650 C C . LEU A 1 85 ? 8.928 28.515 -2.186 1.00 82.81 85 LEU A C 1
ATOM 652 O O . LEU A 1 85 ? 7.773 28.917 -2.338 1.00 82.81 85 LEU A O 1
ATOM 656 N N . LEU A 1 86 ? 9.963 29.346 -2.084 1.00 82.69 86 LEU A N 1
ATOM 657 C CA . LEU A 1 86 ? 9.832 30.787 -2.246 1.00 82.69 86 LEU A CA 1
ATOM 658 C C . LEU A 1 86 ? 9.464 31.136 -3.694 1.00 82.69 86 LEU A C 1
ATOM 660 O O . LEU A 1 86 ? 8.644 32.025 -3.921 1.00 82.69 86 LEU A O 1
ATOM 664 N N . GLU A 1 87 ? 10.013 30.407 -4.664 1.00 83.25 87 GLU A N 1
ATOM 665 C CA . GLU A 1 87 ? 9.633 30.507 -6.073 1.00 83.25 87 GLU A CA 1
ATOM 666 C C . GLU A 1 87 ? 8.166 30.099 -6.291 1.00 83.25 87 GLU A C 1
ATOM 668 O O . GLU A 1 87 ? 7.407 30.855 -6.893 1.00 83.25 87 GLU A O 1
ATOM 673 N N . ILE A 1 88 ? 7.722 28.976 -5.711 1.00 81.50 88 ILE A N 1
ATOM 674 C CA . ILE A 1 88 ? 6.314 28.545 -5.766 1.00 81.50 88 ILE A CA 1
ATOM 675 C C . ILE A 1 88 ? 5.386 29.604 -5.160 1.00 81.50 88 ILE A C 1
ATOM 677 O O . ILE A 1 88 ? 4.360 29.939 -5.749 1.00 81.50 88 ILE A O 1
ATOM 681 N N . SER A 1 89 ? 5.751 30.166 -4.005 1.00 79.88 89 SER A N 1
ATOM 682 C CA . SER A 1 89 ? 4.973 31.220 -3.346 1.00 79.88 89 SER A CA 1
ATOM 683 C C . SER A 1 89 ? 4.809 32.455 -4.238 1.00 79.88 89 SER A C 1
ATOM 685 O O . SER A 1 89 ? 3.705 32.990 -4.350 1.00 79.88 89 SER A O 1
ATOM 687 N N . LYS A 1 90 ? 5.870 32.872 -4.942 1.00 82.31 90 LYS A N 1
ATOM 688 C CA . LYS A 1 90 ? 5.811 33.970 -5.922 1.00 82.31 90 LYS A CA 1
ATOM 689 C C . LYS A 1 90 ? 4.898 33.642 -7.103 1.00 82.31 90 LYS A C 1
ATOM 691 O O . LYS A 1 90 ? 4.088 34.483 -7.486 1.00 82.31 90 LYS A O 1
ATOM 696 N N . THR A 1 91 ? 4.990 32.433 -7.654 1.00 81.50 91 THR A N 1
ATOM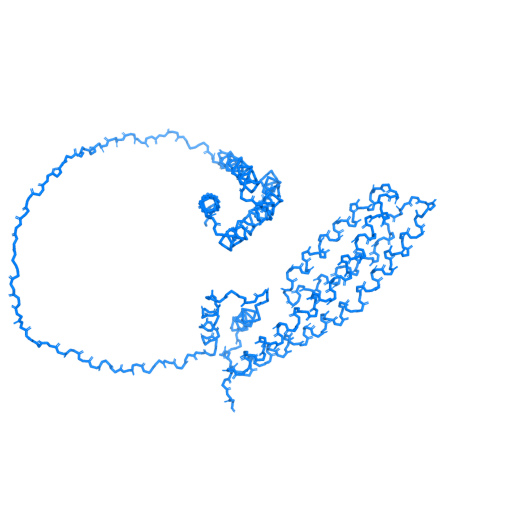 697 C CA . THR A 1 91 ? 4.150 31.993 -8.779 1.00 81.50 91 THR A CA 1
ATOM 698 C C . THR A 1 91 ? 2.672 31.957 -8.393 1.00 81.50 91 THR A C 1
ATOM 700 O O . THR A 1 91 ? 1.834 32.483 -9.120 1.00 81.50 91 THR A O 1
ATOM 703 N N . VAL A 1 92 ? 2.341 31.423 -7.213 1.00 81.00 92 VAL A N 1
ATOM 704 C CA . VAL A 1 92 ? 0.964 31.403 -6.693 1.00 81.00 92 VAL A CA 1
ATOM 705 C C . VAL A 1 92 ? 0.429 32.824 -6.472 1.00 81.00 92 VAL A C 1
ATOM 707 O O . VAL A 1 92 ? -0.713 33.106 -6.826 1.00 81.00 92 VAL A O 1
ATOM 710 N N . GLN A 1 93 ? 1.250 33.746 -5.957 1.00 80.44 93 GLN A N 1
ATOM 711 C CA . GLN A 1 93 ? 0.863 35.156 -5.804 1.00 80.44 93 GLN A CA 1
ATOM 712 C C . GLN A 1 93 ? 0.608 35.845 -7.152 1.00 80.44 93 GLN A C 1
ATOM 714 O O . GLN A 1 93 ? -0.350 36.608 -7.275 1.00 80.44 93 GLN A O 1
ATOM 719 N N . ALA A 1 94 ? 1.427 35.568 -8.170 1.00 80.00 94 ALA A N 1
ATOM 720 C CA . ALA A 1 94 ? 1.240 36.117 -9.511 1.00 80.00 94 ALA A CA 1
ATOM 721 C C . ALA A 1 94 ? -0.056 35.612 -10.168 1.00 80.00 94 ALA A C 1
ATOM 723 O O . ALA A 1 94 ? -0.776 36.395 -10.782 1.00 80.00 94 ALA A O 1
ATOM 724 N N . LEU A 1 95 ? -0.387 34.329 -9.988 1.00 76.44 95 LEU A N 1
ATOM 725 C CA . LEU A 1 95 ? -1.630 33.731 -10.485 1.00 76.44 95 LEU A CA 1
ATOM 726 C C . LEU A 1 95 ? -2.870 34.348 -9.819 1.00 76.44 95 LEU A C 1
ATOM 728 O O . LEU A 1 95 ? -3.821 34.708 -10.504 1.00 76.44 95 LEU A O 1
ATOM 732 N N . GLN A 1 96 ? -2.827 34.589 -8.508 1.00 69.94 96 GLN A N 1
ATOM 733 C CA . GLN A 1 96 ? -3.923 35.254 -7.790 1.00 69.94 96 GLN A CA 1
ATOM 734 C C . GLN A 1 96 ? -4.087 36.734 -8.166 1.00 69.94 96 GLN A C 1
ATOM 736 O O . GLN A 1 96 ? -5.203 37.252 -8.173 1.00 69.94 96 GLN A O 1
ATOM 741 N N . ALA A 1 97 ? -2.993 37.430 -8.489 1.00 71.88 97 ALA A N 1
ATOM 742 C CA . ALA A 1 97 ? -3.049 38.807 -8.979 1.00 71.88 97 ALA A CA 1
ATOM 743 C C . ALA A 1 97 ? -3.705 38.910 -10.370 1.00 71.88 97 ALA A C 1
ATOM 745 O O . ALA A 1 97 ? -4.290 39.943 -10.683 1.00 71.88 97 ALA A O 1
ATOM 746 N N . LEU A 1 98 ? -3.639 37.842 -11.174 1.00 63.88 98 LEU A N 1
ATOM 747 C CA . LEU A 1 98 ? -4.301 37.730 -12.479 1.00 63.88 98 LEU A CA 1
ATOM 748 C C . LEU A 1 98 ? -5.790 37.354 -12.362 1.00 63.88 98 LEU A C 1
ATOM 750 O O . LEU A 1 98 ? -6.579 37.721 -13.228 1.00 63.88 98 LEU A O 1
ATOM 754 N N . GLU A 1 99 ? -6.181 36.648 -11.298 1.00 58.00 99 GLU A N 1
ATOM 755 C CA . GLU A 1 99 ? -7.573 36.251 -11.021 1.00 58.00 99 GLU A CA 1
ATOM 756 C C . GLU A 1 99 ? -8.408 37.358 -10.354 1.00 58.00 99 GLU A C 1
ATOM 758 O O . GLU A 1 99 ? -9.638 37.271 -10.304 1.00 58.00 99 GLU A O 1
ATOM 763 N N . ARG A 1 100 ? -7.769 38.421 -9.850 1.00 49.12 100 ARG A N 1
ATOM 764 C CA . ARG A 1 100 ? -8.467 39.560 -9.248 1.00 49.12 100 ARG A CA 1
ATOM 765 C C . ARG A 1 100 ? -8.863 40.559 -10.348 1.00 49.12 100 ARG A C 1
ATOM 767 O O . ARG A 1 100 ? -7.971 41.129 -10.974 1.00 49.12 100 ARG A O 1
ATOM 774 N N . PRO A 1 101 ? -10.163 40.827 -10.597 1.00 46.22 101 PRO A N 1
ATOM 775 C CA . PRO A 1 101 ? -10.548 41.944 -11.457 1.00 46.22 101 PRO A CA 1
ATOM 776 C C . PRO A 1 101 ? -10.010 43.253 -10.854 1.00 46.22 101 PRO A C 1
ATOM 778 O O . PRO A 1 101 ? -9.858 43.320 -9.628 1.00 46.22 101 PRO A O 1
ATOM 781 N N . PRO A 1 102 ? -9.720 44.290 -11.667 1.00 43.38 102 PRO A N 1
ATOM 782 C CA . PRO A 1 102 ? -9.291 45.581 -11.150 1.00 43.38 102 PRO A CA 1
ATOM 783 C C . PRO A 1 102 ? -10.405 46.123 -10.252 1.00 43.38 102 PRO A C 1
ATOM 785 O O . PRO A 1 102 ? -11.431 46.600 -10.727 1.00 43.38 102 PRO A O 1
ATOM 788 N N . GLN A 1 103 ? -10.235 45.982 -8.938 1.00 43.47 103 GLN A N 1
ATOM 789 C CA . GLN A 1 103 ? -11.030 46.735 -7.989 1.00 43.47 103 GLN A CA 1
ATOM 790 C C . GLN A 1 103 ? -10.482 48.147 -8.049 1.00 43.47 103 GLN A C 1
ATOM 792 O O . GLN A 1 103 ? -9.369 48.412 -7.589 1.00 43.47 103 GLN A O 1
ATOM 797 N N . ASP A 1 104 ? -11.265 49.001 -8.702 1.00 38.12 104 ASP A N 1
ATOM 798 C CA . ASP A 1 104 ? -11.118 50.439 -8.670 1.00 38.12 104 ASP A CA 1
ATOM 799 C C . ASP A 1 104 ? -10.725 50.882 -7.266 1.00 38.12 104 ASP A C 1
ATOM 801 O O . ASP A 1 104 ? -11.360 50.553 -6.259 1.00 38.12 104 ASP A O 1
ATOM 805 N N . HIS A 1 105 ? -9.626 51.623 -7.229 1.00 44.62 105 HIS A N 1
ATOM 806 C CA . HIS A 1 105 ? -9.272 52.452 -6.105 1.00 44.62 105 HIS A CA 1
ATOM 807 C C . HIS A 1 105 ? -10.480 53.314 -5.747 1.00 44.62 105 HIS A C 1
ATOM 809 O O . HIS A 1 105 ? -10.835 54.193 -6.525 1.00 44.62 105 HIS A O 1
ATOM 815 N N . LEU A 1 106 ? -11.051 53.127 -4.563 1.00 37.53 106 LEU A N 1
ATOM 816 C CA . LEU A 1 106 ? -11.637 54.234 -3.824 1.00 37.53 106 LEU A CA 1
ATOM 817 C C . LEU A 1 106 ? -11.708 53.890 -2.332 1.00 37.53 106 LEU A C 1
ATOM 819 O O . LEU A 1 106 ? -12.367 52.935 -1.935 1.00 37.53 106 LEU A O 1
ATOM 823 N N . GLU A 1 107 ? -11.046 54.753 -1.558 1.00 34.22 107 GLU A N 1
ATOM 824 C CA . GLU A 1 107 ? -11.380 55.134 -0.179 1.00 34.22 107 GLU A CA 1
ATOM 825 C C . GLU A 1 107 ? -11.113 54.110 0.946 1.00 34.22 107 GLU A C 1
ATOM 827 O O . GLU A 1 107 ? -11.450 52.942 0.876 1.00 34.22 107 GLU A O 1
ATOM 832 N N . ALA A 1 108 ? -10.522 54.468 2.083 1.00 33.62 108 ALA A N 1
ATOM 833 C CA . ALA A 1 108 ? -10.054 55.755 2.565 1.00 33.62 108 ALA A CA 1
ATOM 834 C C . ALA A 1 108 ? -8.983 55.516 3.633 1.00 33.62 108 ALA A C 1
ATOM 836 O O . ALA A 1 108 ? -9.114 54.665 4.514 1.00 33.62 108 ALA A O 1
ATOM 837 N N . ALA A 1 109 ? -7.932 56.322 3.561 1.00 40.38 109 ALA A N 1
ATOM 838 C CA . ALA A 1 109 ? -7.021 56.529 4.662 1.00 40.38 109 ALA A CA 1
ATOM 839 C C . ALA A 1 109 ? -7.767 57.227 5.805 1.00 40.38 109 ALA A C 1
ATOM 841 O O . ALA A 1 109 ? -8.183 58.370 5.652 1.00 40.38 109 ALA A O 1
ATOM 842 N N . V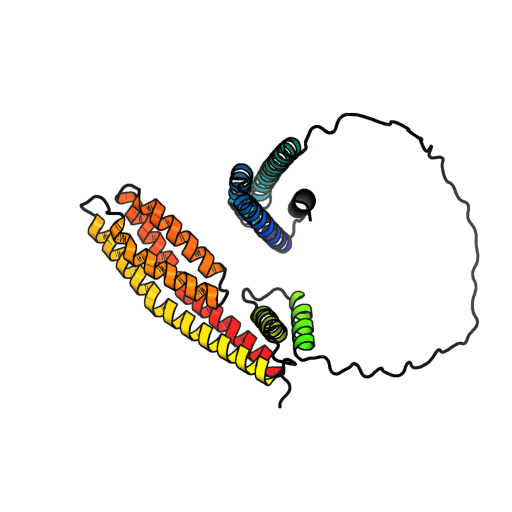AL A 1 110 ? -7.854 56.579 6.965 1.00 34.53 110 VAL A N 1
ATOM 843 C CA . VAL A 1 110 ? -7.841 57.290 8.246 1.00 34.53 110 VAL A CA 1
ATOM 844 C C . VAL A 1 110 ? -6.930 56.517 9.188 1.00 34.53 110 VAL A C 1
ATOM 846 O O . VAL A 1 110 ? -7.301 55.518 9.798 1.00 34.53 110 VAL A O 1
ATOM 849 N N . ALA A 1 111 ? -5.692 56.993 9.257 1.00 35.38 111 ALA A N 1
ATOM 850 C CA . ALA A 1 111 ? -4.767 56.668 10.319 1.00 35.38 111 ALA A CA 1
ATOM 851 C C . ALA A 1 111 ? -5.303 57.249 11.635 1.00 35.38 111 ALA A C 1
ATOM 853 O O . ALA A 1 111 ? -5.521 58.455 11.731 1.00 35.38 111 ALA A O 1
ATOM 854 N N . VAL A 1 112 ? -5.454 56.411 12.659 1.00 35.03 112 VAL A N 1
ATOM 855 C CA . VAL A 1 112 ? -5.433 56.871 14.050 1.00 35.03 112 VAL A CA 1
ATOM 856 C C . VAL A 1 112 ? -4.325 56.107 14.754 1.00 35.03 112 VAL A C 1
ATOM 858 O O . VAL A 1 112 ? -4.396 54.902 14.979 1.00 35.03 112 VAL A O 1
ATOM 861 N N . GLN A 1 113 ? -3.255 56.848 15.007 1.00 32.12 113 GLN A N 1
ATOM 862 C CA . GLN A 1 113 ? -2.069 56.445 15.739 1.00 32.12 113 GLN A CA 1
ATOM 863 C C . GLN A 1 113 ? -2.427 56.252 17.219 1.00 32.12 113 GLN A C 1
ATOM 865 O O . GLN A 1 113 ? -3.025 57.134 17.833 1.00 32.12 113 GLN A O 1
ATOM 870 N N . GLN A 1 114 ? -2.020 55.124 17.799 1.00 32.03 114 GLN A N 1
ATOM 871 C CA . GLN A 1 114 ? -1.838 54.991 19.244 1.00 32.03 114 GLN A CA 1
ATOM 872 C C . GLN A 1 114 ? -0.397 55.387 19.586 1.00 32.03 114 GLN A C 1
ATOM 874 O O . GLN A 1 114 ? 0.524 54.838 18.974 1.00 32.03 114 GLN A O 1
ATOM 879 N N . PRO A 1 115 ? -0.158 56.263 20.573 1.00 37.91 115 PRO A N 1
ATOM 880 C CA . PRO A 1 115 ? 1.123 56.325 21.245 1.00 37.91 115 PRO A CA 1
ATOM 881 C C . PRO A 1 115 ? 1.116 55.420 22.480 1.00 37.91 115 PRO A C 1
ATOM 883 O O . PRO A 1 115 ? 0.232 55.474 23.333 1.00 37.91 115 PRO A O 1
ATOM 886 N N . VAL A 1 116 ? 2.162 54.607 22.544 1.00 33.50 116 VAL A N 1
ATOM 887 C CA . VAL A 1 116 ? 2.656 53.880 23.711 1.00 33.50 116 VAL A CA 1
ATOM 888 C C . VAL A 1 116 ? 3.191 54.885 24.734 1.00 33.50 116 VAL A C 1
ATOM 890 O O . VAL A 1 116 ? 3.935 55.790 24.360 1.00 33.50 116 VAL A O 1
ATOM 893 N N . THR A 1 117 ? 2.890 54.715 26.023 1.00 35.03 117 THR A N 1
ATOM 894 C CA . THR A 1 117 ? 3.693 55.304 27.110 1.00 35.03 117 THR A CA 1
ATOM 895 C C . THR A 1 117 ? 3.674 54.393 28.342 1.00 35.03 117 THR A C 1
ATOM 897 O O . THR A 1 117 ? 2.643 54.211 28.978 1.00 35.03 117 THR A O 1
ATOM 900 N N . GLU A 1 118 ? 4.837 53.775 28.559 1.00 33.00 118 GLU A N 1
ATOM 901 C CA . GLU A 1 118 ? 5.552 53.462 29.810 1.00 33.00 118 GLU A CA 1
ATOM 902 C C . GLU A 1 118 ? 4.804 53.020 31.090 1.00 33.00 118 GLU A C 1
ATOM 904 O O . GLU A 1 118 ? 4.021 53.743 31.696 1.00 33.00 118 GLU A O 1
ATOM 909 N N . MET A 1 119 ? 5.208 51.833 31.564 1.00 37.91 119 MET A N 1
ATOM 910 C CA . MET A 1 119 ? 5.196 51.367 32.966 1.00 37.91 119 MET A CA 1
ATOM 911 C C . MET A 1 119 ? 6.186 52.202 33.816 1.00 37.91 119 MET A C 1
ATOM 913 O O . MET A 1 119 ? 7.138 52.719 33.225 1.00 37.91 119 MET A O 1
ATOM 917 N N . PRO A 1 120 ? 6.076 52.290 35.167 1.00 42.84 120 PRO A N 1
ATOM 918 C CA . PRO A 1 120 ? 6.373 51.145 36.053 1.00 42.84 120 PRO A CA 1
ATOM 919 C C . PRO A 1 120 ? 5.614 51.080 37.410 1.00 42.84 120 PRO A C 1
ATOM 921 O O . PRO A 1 120 ? 4.903 51.996 37.808 1.00 42.84 120 PRO A O 1
ATOM 924 N N . GLU A 1 121 ? 5.794 49.943 38.099 1.00 36.97 121 GLU A N 1
ATOM 925 C CA . GLU A 1 121 ? 5.250 49.522 39.411 1.00 36.97 121 GLU A CA 1
ATOM 926 C C . GLU A 1 121 ? 5.545 50.472 40.600 1.00 36.97 121 GLU A C 1
ATOM 928 O O . GLU A 1 121 ? 6.423 51.334 40.505 1.00 36.97 121 GLU A O 1
ATOM 933 N N . PRO A 1 122 ? 4.886 50.270 41.768 1.00 41.53 122 PRO A N 1
ATOM 934 C CA . PRO A 1 122 ? 5.586 49.533 42.838 1.00 41.53 122 PRO A CA 1
ATOM 935 C C . PRO A 1 122 ? 4.710 48.635 43.757 1.00 41.53 122 PRO A C 1
ATOM 937 O O . PRO A 1 122 ? 3.651 49.030 44.227 1.00 41.53 122 PRO A O 1
ATOM 940 N N . MET A 1 123 ? 5.222 47.428 44.029 1.00 31.25 123 MET A N 1
ATOM 941 C CA . MET A 1 123 ? 5.589 46.837 45.338 1.00 31.25 123 MET A CA 1
ATOM 942 C C . MET A 1 123 ? 4.656 46.922 46.590 1.00 31.25 123 MET A C 1
ATOM 944 O O . MET A 1 123 ? 4.264 47.997 47.026 1.00 31.25 123 MET A O 1
ATOM 948 N N . VAL A 1 124 ? 4.543 45.760 47.272 1.00 34.31 124 VAL A N 1
ATOM 949 C CA . VAL A 1 124 ? 4.591 45.489 48.744 1.00 34.31 124 VAL A CA 1
ATOM 950 C C . VAL A 1 124 ? 3.381 44.755 49.392 1.00 34.31 124 VAL A C 1
ATOM 952 O O . VAL A 1 124 ? 2.325 45.330 49.615 1.00 34.31 124 VAL A O 1
ATOM 955 N N . ALA A 1 125 ? 3.686 43.514 49.816 1.00 30.66 125 ALA A N 1
ATOM 956 C CA . ALA A 1 125 ? 3.362 42.801 51.072 1.00 30.66 125 ALA A CA 1
ATOM 957 C C . ALA A 1 125 ? 2.036 42.053 51.361 1.00 30.66 125 ALA A C 1
ATOM 959 O O . ALA A 1 125 ? 0.931 42.561 51.233 1.00 30.66 125 ALA A O 1
ATOM 960 N N . GLU A 1 126 ? 2.297 40.882 51.970 1.00 33.00 126 GLU A N 1
ATOM 961 C CA . GLU A 1 126 ? 1.628 40.211 53.102 1.00 33.00 126 GLU A CA 1
ATOM 962 C C . GLU A 1 126 ? 0.614 39.074 52.852 1.00 33.00 126 GLU A C 1
ATOM 964 O O . GLU A 1 126 ? -0.500 39.250 52.375 1.00 33.00 126 GLU A O 1
ATOM 969 N N . ALA A 1 127 ? 1.027 37.877 53.292 1.00 37.22 127 ALA A N 1
ATOM 970 C CA . ALA A 1 127 ? 0.186 36.777 53.774 1.00 37.22 127 ALA A CA 1
ATOM 971 C C . ALA A 1 127 ? 0.175 36.843 55.325 1.00 37.22 127 ALA A C 1
ATOM 973 O O . ALA A 1 127 ? 1.165 37.351 55.865 1.00 37.22 127 ALA A O 1
ATOM 974 N N . PRO A 1 128 ? -0.842 36.326 56.065 1.00 41.97 128 PRO A N 1
ATOM 975 C CA . PRO A 1 128 ? -1.039 34.867 56.208 1.00 41.97 128 PRO A CA 1
ATOM 976 C C . PRO A 1 128 ? -2.487 34.338 56.466 1.00 41.97 128 PRO A C 1
ATOM 978 O O . PRO A 1 128 ? -3.261 34.961 57.174 1.00 41.97 128 PRO A O 1
ATOM 981 N N . ALA A 1 129 ? -2.753 33.118 55.954 1.00 34.28 129 ALA A N 1
ATOM 982 C CA . ALA A 1 129 ? -3.457 31.927 56.518 1.00 34.28 129 ALA A CA 1
ATOM 983 C C . ALA A 1 129 ? -4.843 32.027 57.257 1.00 34.28 129 ALA A C 1
ATOM 985 O O . ALA A 1 129 ? -5.364 33.107 57.485 1.00 34.28 129 ALA A O 1
ATOM 986 N N . PRO A 1 130 ? -5.484 30.896 57.647 1.00 46.94 130 PRO A N 1
ATOM 987 C CA . PRO A 1 130 ? -6.432 30.095 56.854 1.00 46.94 130 PRO A CA 1
ATOM 988 C C . PRO A 1 130 ? -7.832 2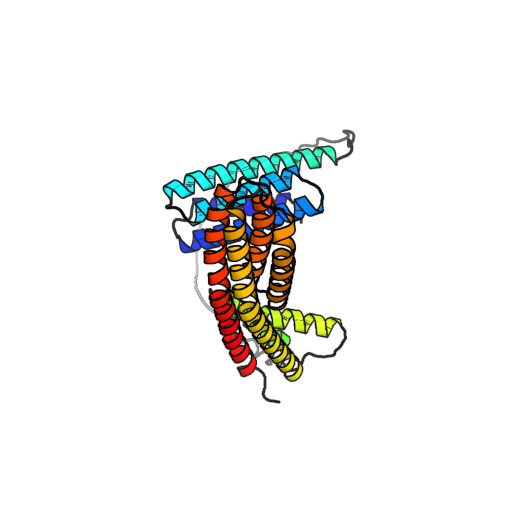9.960 57.513 1.00 46.94 130 PRO A C 1
ATOM 990 O O . PRO A 1 130 ? -7.963 30.108 58.726 1.00 46.94 130 PRO A O 1
ATOM 993 N N . VAL A 1 131 ? -8.876 29.589 56.756 1.00 38.34 131 VAL A N 1
ATOM 994 C CA . VAL A 1 131 ? -10.149 29.104 57.336 1.00 38.34 131 VAL A CA 1
ATOM 995 C C . VAL A 1 131 ? -10.744 27.984 56.477 1.00 38.34 131 VAL A C 1
ATOM 997 O O . VAL A 1 131 ? -10.758 28.069 55.252 1.00 38.34 131 VAL A O 1
ATOM 1000 N N . GLU A 1 132 ? -11.158 26.918 57.159 1.00 36.38 132 GLU A N 1
ATOM 1001 C CA . GLU A 1 132 ? -11.699 25.655 56.654 1.00 36.38 132 GLU A CA 1
ATOM 1002 C C . GLU A 1 132 ? -13.106 25.756 56.039 1.00 36.38 132 GLU A C 1
ATOM 1004 O O . GLU A 1 132 ? -13.848 26.704 56.285 1.00 36.38 132 GLU A O 1
ATOM 1009 N N . ALA A 1 133 ? -13.464 24.648 55.378 1.00 33.00 133 ALA A N 1
ATOM 1010 C CA . ALA A 1 133 ? -14.801 24.159 55.046 1.00 33.00 133 ALA A CA 1
ATOM 1011 C C . ALA A 1 133 ? -15.470 24.765 53.804 1.00 33.00 133 ALA A C 1
ATOM 1013 O O . ALA A 1 133 ? -16.138 25.787 53.875 1.00 33.00 133 ALA A O 1
ATOM 1014 N N . ASP A 1 134 ? -15.399 24.030 52.692 1.00 34.22 134 ASP A N 1
ATOM 1015 C CA . ASP A 1 134 ? -16.616 23.399 52.176 1.00 34.22 134 ASP A CA 1
ATOM 1016 C C . ASP A 1 134 ? -16.263 22.217 51.262 1.00 34.22 134 ASP A C 1
ATOM 1018 O O . ASP A 1 134 ? -15.328 22.283 50.462 1.00 34.22 134 ASP A O 1
ATOM 1022 N N . VAL A 1 135 ? -16.993 21.117 51.414 1.00 46.91 135 VAL A N 1
ATOM 1023 C CA . VAL A 1 135 ? -16.932 19.944 50.537 1.00 46.91 135 VAL A CA 1
ATOM 1024 C C . VAL A 1 1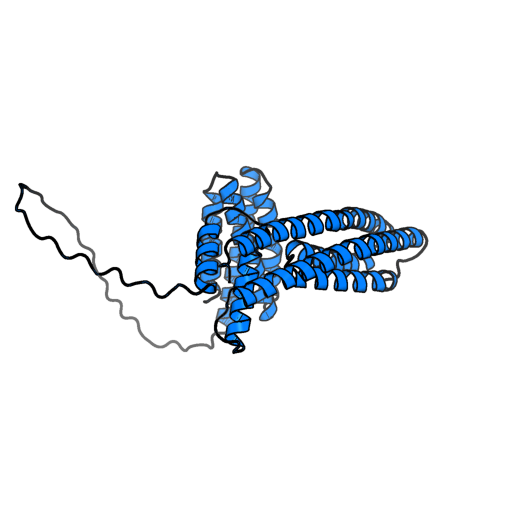35 ? -18.127 20.050 49.600 1.00 46.91 135 VAL A C 1
ATOM 1026 O O . VAL A 1 135 ? -19.248 19.873 50.073 1.00 46.91 135 VAL A O 1
ATOM 1029 N N . PRO A 1 136 ? -17.949 20.240 48.284 1.00 40.78 136 PRO A N 1
ATOM 1030 C CA . PRO A 1 136 ? -19.016 19.976 47.346 1.00 40.78 136 PRO A CA 1
ATOM 1031 C C . PRO A 1 136 ? -18.846 18.565 46.792 1.00 40.78 136 PRO A C 1
ATOM 1033 O O . PRO A 1 136 ? -17.963 18.273 45.990 1.00 40.78 136 PRO A O 1
ATOM 1036 N N . ASP A 1 137 ? -19.734 17.721 47.297 1.00 33.06 137 ASP A N 1
ATOM 1037 C CA . ASP A 1 137 ? -20.645 16.922 46.490 1.00 33.06 137 ASP A CA 1
ATOM 1038 C C . ASP A 1 137 ? -20.022 15.913 45.513 1.00 33.06 137 ASP A C 1
ATOM 1040 O O . ASP A 1 137 ? -19.493 16.224 44.443 1.00 33.06 137 ASP A O 1
ATOM 1044 N N . VAL A 1 138 ? -20.167 14.645 45.900 1.00 42.19 138 VAL A N 1
ATOM 1045 C CA . VAL A 1 138 ? -20.019 13.484 45.031 1.00 42.19 138 VAL A CA 1
ATOM 1046 C C . VAL A 1 138 ? -21.053 13.626 43.921 1.00 42.19 138 VAL A C 1
ATOM 1048 O O . VAL A 1 138 ? -22.203 13.212 44.063 1.00 42.19 138 VAL A O 1
ATOM 1051 N N . ALA A 1 139 ? -20.632 14.207 42.799 1.00 35.97 139 ALA A N 1
ATOM 1052 C CA . ALA A 1 139 ? -21.396 14.141 41.571 1.00 35.97 139 ALA A CA 1
ATOM 1053 C C . ALA A 1 139 ? -21.713 12.659 41.307 1.00 35.97 139 ALA A C 1
ATOM 1055 O O . ALA A 1 139 ? -20.793 11.828 41.320 1.00 35.97 139 ALA A O 1
ATOM 1056 N N . PRO A 1 140 ? -22.992 12.296 41.101 1.00 39.22 140 PRO A N 1
ATOM 1057 C CA . PRO A 1 140 ? -23.337 10.937 40.744 1.00 39.22 140 PRO A CA 1
ATOM 1058 C C . PRO A 1 140 ? -22.537 10.612 39.495 1.00 39.22 140 PRO A C 1
ATOM 1060 O O . PRO A 1 140 ? -22.550 11.382 38.534 1.00 39.22 140 PRO A O 1
ATOM 1063 N N . SER A 1 141 ? -21.807 9.498 39.535 1.00 37.16 141 SER A N 1
ATOM 1064 C CA . SER A 1 141 ? -21.205 8.917 38.350 1.00 37.16 141 SER A CA 1
ATOM 1065 C C . SER A 1 141 ? -22.326 8.766 37.333 1.00 37.16 141 SER A C 1
ATOM 1067 O O . SER A 1 141 ? -23.141 7.847 37.418 1.00 37.16 141 SER A O 1
ATOM 1069 N N . THR A 1 142 ? -22.421 9.724 36.415 1.00 32.53 142 THR A N 1
ATOM 1070 C CA . THR A 1 142 ? -23.205 9.598 35.207 1.00 32.53 142 THR A CA 1
ATOM 1071 C C . THR A 1 142 ? -22.641 8.357 34.558 1.00 32.53 142 THR A C 1
ATOM 1073 O O . THR A 1 142 ? -21.509 8.355 34.079 1.00 32.53 142 THR A O 1
ATOM 1076 N N . SER A 1 143 ? -23.394 7.260 34.664 1.00 39.50 143 SER A N 1
ATOM 1077 C CA . SER A 1 143 ? -23.181 6.076 33.852 1.00 39.50 143 SER A CA 1
ATOM 1078 C C . SER A 1 143 ? -23.038 6.586 32.430 1.00 39.50 143 SER A C 1
ATOM 1080 O O . SER A 1 143 ? -24.011 7.051 31.833 1.00 39.50 143 SER A O 1
ATOM 1082 N N . LEU A 1 144 ? -21.796 6.605 31.949 1.00 34.06 144 LEU A N 1
ATOM 1083 C CA . LEU A 1 144 ? -21.494 6.909 30.567 1.00 34.06 144 LEU A CA 1
ATOM 1084 C C . LEU A 1 144 ? -22.375 5.958 29.751 1.00 34.06 144 LEU A C 1
ATOM 1086 O O . LEU A 1 144 ? -22.386 4.759 30.055 1.00 34.06 144 LEU A O 1
ATOM 1090 N N . PRO A 1 145 ? -23.156 6.454 28.775 1.00 40.59 145 PRO A N 1
ATOM 1091 C CA . PRO A 1 145 ? -23.841 5.560 27.856 1.00 40.59 145 PRO A CA 1
ATOM 1092 C C . PRO A 1 145 ? -22.780 4.607 27.312 1.00 40.59 145 PRO A C 1
ATOM 1094 O O . PRO A 1 145 ? -21.687 5.066 26.977 1.00 40.59 145 PRO A O 1
ATOM 1097 N N . ALA A 1 146 ? -23.062 3.300 27.331 1.00 46.84 146 ALA A N 1
ATOM 1098 C CA . ALA A 1 146 ? -22.130 2.276 26.874 1.00 46.84 146 ALA A CA 1
ATOM 1099 C C . ALA A 1 146 ? -21.518 2.744 25.549 1.00 46.84 146 ALA A C 1
ATOM 1101 O O . ALA A 1 146 ? -22.238 2.875 24.557 1.00 46.84 146 ALA A O 1
ATOM 1102 N N . ALA A 1 147 ? -20.234 3.117 25.577 1.00 60.09 147 ALA A N 1
ATOM 1103 C CA . ALA A 1 147 ? -19.567 3.683 24.416 1.00 60.09 147 ALA A CA 1
ATOM 1104 C C . ALA A 1 147 ? -19.742 2.689 23.266 1.00 60.09 147 ALA A C 1
ATOM 1106 O O . ALA A 1 147 ? -19.547 1.485 23.461 1.00 60.09 147 ALA A O 1
ATOM 1107 N N . SER A 1 148 ? -20.185 3.167 22.101 1.00 80.88 148 SER A N 1
ATOM 1108 C CA . SER A 1 148 ? -20.382 2.272 20.964 1.00 80.88 148 SER A CA 1
ATOM 1109 C C . SER A 1 148 ? -19.052 1.594 20.622 1.00 80.88 148 SER A C 1
ATOM 1111 O O . SER A 1 148 ? -17.979 2.139 20.888 1.00 80.88 148 SER A O 1
ATOM 1113 N N . ILE A 1 149 ? -19.088 0.402 20.025 1.00 82.94 149 ILE A N 1
ATOM 1114 C CA . ILE A 1 149 ? -17.857 -0.314 19.643 1.00 82.94 149 ILE A CA 1
ATOM 1115 C C . ILE A 1 149 ? -16.988 0.558 18.726 1.00 82.94 149 ILE A C 1
ATOM 1117 O O . ILE A 1 149 ? -15.767 0.566 18.852 1.00 82.94 149 ILE A O 1
ATOM 1121 N N . LEU A 1 150 ? -17.611 1.366 17.866 1.00 84.62 150 LEU A N 1
ATOM 1122 C CA . LEU A 1 150 ? -16.909 2.334 17.032 1.00 84.62 150 LEU A CA 1
ATOM 1123 C C . LEU A 1 150 ? -16.201 3.423 17.858 1.00 84.62 150 LEU A C 1
ATOM 1125 O O . LEU A 1 150 ? -15.068 3.785 17.547 1.00 84.62 150 LEU A O 1
ATOM 1129 N N . ASP A 1 151 ? -16.814 3.908 18.940 1.00 83.00 151 ASP A N 1
ATOM 1130 C CA . ASP A 1 151 ? -16.168 4.861 19.851 1.00 83.00 151 ASP A CA 1
ATOM 1131 C C . ASP A 1 151 ? -14.983 4.227 20.587 1.00 83.00 151 ASP A C 1
ATOM 1133 O O . ASP A 1 151 ? -13.946 4.873 20.742 1.00 83.00 151 ASP A O 1
ATOM 1137 N N . ALA A 1 152 ? -15.089 2.952 20.970 1.00 82.62 152 ALA A N 1
ATOM 1138 C CA . ALA A 1 152 ? -13.974 2.203 21.547 1.00 82.62 152 ALA A CA 1
ATOM 1139 C C . ALA A 1 152 ? -12.810 2.041 20.548 1.00 82.62 152 ALA A C 1
ATOM 1141 O O . ALA A 1 152 ? -11.653 2.262 20.911 1.00 82.62 152 ALA A O 1
ATOM 1142 N N . LEU A 1 153 ? -13.097 1.741 19.274 1.00 83.81 153 LEU A N 1
ATOM 1143 C CA . LEU A 1 153 ? -12.080 1.659 18.216 1.00 83.81 153 LEU A CA 1
ATOM 1144 C C . LEU A 1 153 ? -11.403 3.016 17.957 1.00 83.81 153 LEU A C 1
ATOM 1146 O O . LEU A 1 153 ? -10.180 3.072 17.831 1.00 83.81 153 LEU A O 1
ATOM 1150 N N . ARG A 1 154 ? -12.157 4.124 17.949 1.00 85.38 154 ARG A N 1
ATOM 1151 C CA . ARG A 1 154 ? -11.591 5.483 17.829 1.00 85.38 154 ARG A CA 1
ATOM 1152 C C . ARG A 1 154 ? -10.695 5.837 19.014 1.00 85.38 154 ARG A C 1
ATOM 1154 O O . ARG A 1 154 ? -9.614 6.392 18.818 1.00 85.38 154 ARG A O 1
ATOM 1161 N N . GLN A 1 155 ? -11.110 5.504 20.236 1.00 81.50 155 GLN A N 1
ATOM 1162 C CA . GLN A 1 155 ? -10.291 5.710 21.434 1.00 81.50 155 GLN A CA 1
ATOM 1163 C C . GLN A 1 155 ? -8.996 4.893 21.373 1.00 81.50 155 GLN A C 1
ATOM 1165 O O . GLN A 1 155 ? -7.925 5.420 21.679 1.00 81.50 155 GLN A O 1
ATOM 1170 N N . LEU A 1 156 ? -9.068 3.642 20.906 1.00 80.19 156 LEU A N 1
ATOM 1171 C CA . LEU A 1 156 ? -7.891 2.809 20.669 1.00 80.19 156 LEU A CA 1
ATOM 1172 C C . LEU A 1 156 ? -6.962 3.424 19.615 1.00 80.19 156 LEU A C 1
ATOM 1174 O O . LEU A 1 156 ? -5.751 3.480 19.827 1.00 80.19 156 LEU A O 1
ATOM 1178 N N . HIS A 1 157 ? -7.514 3.931 18.511 1.00 81.56 157 HIS A N 1
ATOM 1179 C CA . HIS A 1 157 ? -6.736 4.572 17.452 1.00 81.56 157 HIS A CA 1
ATOM 1180 C C . HIS A 1 157 ? -6.022 5.829 17.971 1.00 81.56 157 HIS A C 1
ATOM 1182 O O . HIS A 1 157 ? -4.819 5.995 17.772 1.00 81.56 157 HIS A O 1
ATOM 1188 N N . GLN A 1 158 ? -6.712 6.666 18.753 1.00 79.25 158 GLN A N 1
ATOM 1189 C CA . GLN A 1 158 ? -6.117 7.839 19.404 1.00 79.25 158 GLN A CA 1
ATOM 1190 C C . GLN A 1 158 ? -5.047 7.474 20.444 1.00 79.25 158 GLN A C 1
ATOM 1192 O O . GLN A 1 158 ? -4.041 8.177 20.576 1.00 79.25 158 GLN A O 1
ATOM 1197 N N . ALA A 1 159 ? -5.236 6.384 21.194 1.00 70.06 159 ALA A N 1
ATOM 1198 C CA . ALA A 1 159 ? -4.232 5.878 22.126 1.00 70.06 159 ALA A CA 1
ATOM 1199 C C . ALA A 1 159 ? -2.979 5.389 21.382 1.00 70.06 159 ALA A C 1
ATOM 1201 O O . ALA A 1 159 ? -1.862 5.731 21.775 1.00 70.06 159 ALA A O 1
ATOM 1202 N N . ARG A 1 160 ? -3.167 4.675 20.266 1.00 67.69 160 ARG A N 1
ATOM 1203 C CA . ARG A 1 160 ? -2.102 4.143 19.405 1.00 67.69 160 ARG A CA 1
ATOM 1204 C C . ARG A 1 160 ? -1.390 5.220 18.586 1.00 67.69 160 ARG A C 1
ATOM 1206 O O . ARG A 1 160 ? -0.198 5.084 18.350 1.00 67.69 160 ARG A O 1
ATOM 1213 N N . GLY A 1 161 ? -2.042 6.334 18.243 1.00 62.09 161 GLY A N 1
ATOM 1214 C CA . GLY A 1 161 ? -1.414 7.486 17.573 1.00 62.09 161 GLY A CA 1
ATOM 1215 C C . GLY A 1 161 ? -0.275 8.147 18.372 1.00 62.09 161 GLY A C 1
ATOM 1216 O O . GLY A 1 161 ? 0.472 8.970 17.839 1.00 62.09 161 GLY A O 1
ATOM 1217 N N . ARG A 1 162 ? -0.104 7.773 19.650 1.00 51.84 162 ARG A N 1
ATOM 1218 C CA . ARG A 1 162 ? 1.041 8.150 20.497 1.00 51.84 162 ARG A CA 1
ATOM 1219 C C . ARG A 1 162 ? 2.229 7.177 20.391 1.00 51.84 162 ARG A C 1
ATOM 1221 O O . ARG A 1 162 ? 3.299 7.477 20.917 1.00 51.84 162 ARG A O 1
ATOM 1228 N N . SER A 1 163 ? 2.066 6.063 19.682 1.00 49.00 163 SER A N 1
ATOM 1229 C CA . SER A 1 163 ? 3.050 5.001 19.469 1.00 49.00 163 SER A CA 1
ATOM 1230 C C . SER A 1 163 ? 3.544 5.021 18.016 1.00 49.00 163 SER A C 1
ATOM 1232 O O . SER A 1 163 ? 2.767 5.008 17.066 1.00 49.00 163 SER A O 1
ATOM 1234 N N . LEU A 1 164 ? 4.862 5.082 17.820 1.00 53.72 164 LEU A N 1
ATOM 1235 C CA . LEU A 1 164 ? 5.498 5.021 16.500 1.00 53.72 164 LEU A CA 1
ATOM 1236 C C . LEU A 1 164 ? 5.477 3.580 15.971 1.00 53.72 164 LEU A C 1
ATOM 1238 O O . LEU A 1 164 ? 6.449 2.869 16.195 1.00 53.72 164 LEU A O 1
ATOM 1242 N N . GLN A 1 165 ? 4.386 3.180 15.309 1.00 47.53 165 GLN A N 1
ATOM 1243 C CA . GLN A 1 165 ? 4.231 2.108 14.297 1.00 47.53 165 GLN A CA 1
ATOM 1244 C C . GLN A 1 165 ? 2.813 1.541 14.368 1.00 47.53 165 GLN A C 1
ATOM 1246 O O . GLN A 1 165 ? 2.271 1.442 15.473 1.00 47.53 165 GLN A O 1
ATOM 1251 N N . PRO A 1 166 ? 2.204 1.180 13.221 1.00 53.19 166 PRO A N 1
ATOM 1252 C CA . PRO A 1 166 ? 2.791 0.462 12.078 1.00 53.19 166 PRO A CA 1
ATOM 1253 C C . PRO A 1 166 ? 2.722 1.219 10.739 1.00 53.19 166 PRO A C 1
ATOM 1255 O O . PRO A 1 166 ? 2.087 2.258 10.611 1.00 53.19 166 PRO A O 1
ATOM 1258 N N . VAL A 1 167 ? 3.427 0.686 9.731 1.00 63.97 167 VAL A N 1
ATOM 1259 C CA . VAL A 1 167 ? 3.394 1.159 8.326 1.00 63.97 167 VAL A CA 1
ATOM 1260 C C . VAL A 1 167 ? 2.023 0.898 7.678 1.00 63.97 167 VAL A C 1
ATOM 1262 O O . VAL A 1 167 ? 1.663 1.554 6.704 1.00 63.97 167 VAL A O 1
ATOM 1265 N N . ARG A 1 168 ? 1.263 -0.046 8.242 1.00 74.94 168 ARG A N 1
ATOM 1266 C CA . ARG A 1 168 ? -0.115 -0.389 7.903 1.00 74.94 168 ARG A CA 1
ATOM 1267 C C . ARG A 1 168 ? -1.036 0.056 9.040 1.00 74.94 168 ARG A C 1
ATOM 1269 O O . ARG A 1 168 ? -0.659 -0.038 10.203 1.00 74.94 168 ARG A O 1
ATOM 1276 N N . ASP A 1 169 ? -2.229 0.540 8.707 1.00 81.88 169 ASP A N 1
ATOM 1277 C CA . ASP A 1 169 ? -3.228 0.936 9.701 1.00 81.88 169 ASP A CA 1
ATOM 1278 C C . ASP A 1 169 ? -4.549 0.199 9.463 1.00 81.88 169 ASP A C 1
ATOM 1280 O O . ASP A 1 169 ? -5.475 0.686 8.804 1.00 81.88 169 ASP A O 1
ATOM 1284 N N . VAL A 1 170 ? -4.610 -1.042 9.957 1.00 85.44 170 VAL A N 1
ATOM 1285 C CA . VAL A 1 170 ? -5.827 -1.862 9.861 1.00 85.44 170 VAL A CA 1
ATOM 1286 C C . VAL A 1 170 ? -6.947 -1.231 10.678 1.00 85.44 170 VAL A C 1
ATOM 1288 O O . VAL A 1 170 ? -8.097 -1.246 10.251 1.00 85.44 170 VAL A O 1
ATOM 1291 N N . LEU A 1 171 ? -6.611 -0.648 11.829 1.00 85.25 171 LEU A N 1
ATOM 1292 C CA . LEU A 1 171 ? -7.581 -0.035 12.724 1.00 85.25 171 LEU A CA 1
ATOM 1293 C C . LEU A 1 171 ? -8.281 1.155 12.062 1.00 85.25 171 LEU A C 1
ATOM 1295 O O . LEU A 1 171 ? -9.507 1.208 12.064 1.00 85.25 171 LEU A O 1
ATOM 1299 N N . GLU A 1 172 ? -7.521 2.053 11.438 1.00 86.88 172 GLU A N 1
ATOM 1300 C CA . GLU A 1 172 ? -8.087 3.163 10.665 1.00 86.88 172 GLU A CA 1
ATOM 1301 C C . GLU A 1 172 ? -8.958 2.659 9.507 1.00 86.88 172 GLU A C 1
ATOM 1303 O O . GLU A 1 172 ? -10.068 3.145 9.295 1.00 86.88 172 GLU A O 1
ATOM 1308 N N . THR A 1 173 ? -8.509 1.615 8.803 1.00 87.50 173 THR A N 1
ATOM 1309 C CA . THR A 1 173 ? -9.288 0.999 7.715 1.00 87.50 173 THR A CA 1
ATOM 1310 C C . THR A 1 173 ? -10.632 0.454 8.215 1.00 87.50 173 THR A C 1
ATOM 1312 O O . THR A 1 173 ? -11.660 0.631 7.559 1.00 87.50 173 THR A O 1
ATOM 1315 N N . VAL A 1 174 ? -10.642 -0.202 9.379 1.00 86.38 174 VAL A N 1
ATOM 1316 C CA . VAL A 1 174 ? -11.859 -0.733 10.008 1.00 86.38 174 VAL A CA 1
ATOM 1317 C C . VAL A 1 174 ? -12.791 0.402 10.437 1.00 86.38 174 VAL A C 1
ATOM 1319 O O . VAL A 1 174 ? -13.985 0.318 10.159 1.00 86.38 174 VAL A O 1
ATOM 1322 N N . ILE A 1 175 ? -12.265 1.472 11.047 1.00 86.56 175 ILE A N 1
ATOM 1323 C CA . ILE A 1 175 ? -13.047 2.656 11.448 1.00 86.56 175 ILE A CA 1
ATOM 1324 C C . ILE A 1 175 ? -13.723 3.284 10.224 1.00 86.56 175 ILE A C 1
ATOM 1326 O O . ILE A 1 175 ? -14.943 3.446 10.219 1.00 86.56 175 ILE A O 1
ATOM 1330 N N . GLN A 1 176 ? -12.966 3.555 9.158 1.00 88.56 176 GLN A N 1
ATOM 1331 C CA . GLN A 1 176 ? -13.504 4.170 7.941 1.00 88.56 176 GLN A CA 1
ATOM 1332 C C . GLN A 1 176 ? -14.579 3.305 7.272 1.00 88.56 176 GLN A C 1
ATOM 1334 O O . GLN A 1 176 ? -15.609 3.825 6.839 1.00 88.56 176 GLN A O 1
ATOM 1339 N N . ARG A 1 177 ? -14.375 1.982 7.180 1.00 88.06 177 ARG A N 1
ATOM 1340 C CA . ARG A 1 177 ? -15.376 1.076 6.588 1.00 88.06 177 ARG A CA 1
ATOM 1341 C C . ARG A 1 177 ? -16.636 0.973 7.445 1.00 88.06 177 ARG A C 1
ATOM 1343 O O . ARG A 1 177 ? -17.733 1.047 6.899 1.00 88.06 177 ARG A O 1
ATOM 1350 N N . ALA A 1 178 ? -16.492 0.875 8.765 1.00 86.50 178 ALA A N 1
ATOM 1351 C CA . ALA A 1 178 ? -17.626 0.861 9.686 1.00 86.50 178 ALA A CA 1
ATOM 1352 C C . ALA A 1 178 ? -18.455 2.157 9.595 1.00 86.50 178 ALA A C 1
ATOM 1354 O O . ALA A 1 178 ? -19.684 2.110 9.557 1.00 86.50 178 ALA A O 1
ATOM 1355 N N . GLU A 1 179 ? -17.803 3.318 9.490 1.00 87.94 179 GLU A N 1
ATOM 1356 C CA . GLU A 1 179 ? -18.475 4.611 9.303 1.00 87.94 179 GLU A CA 1
ATOM 1357 C C . GLU A 1 179 ? -19.220 4.700 7.964 1.00 87.94 179 GLU A C 1
ATOM 1359 O O . GLU A 1 179 ? -20.337 5.219 7.905 1.00 87.94 179 GLU A O 1
ATOM 1364 N N . GLN A 1 180 ? -18.645 4.151 6.890 1.00 86.81 180 GLN A N 1
ATOM 1365 C CA . GLN A 1 180 ? -19.309 4.073 5.586 1.00 86.81 180 GLN A CA 1
ATOM 1366 C C . GLN A 1 180 ? -20.547 3.169 5.621 1.00 86.81 180 GLN A C 1
ATOM 1368 O O . GLN A 1 180 ? -21.555 3.500 4.995 1.00 86.81 180 GLN A O 1
ATOM 1373 N N . GLU A 1 181 ? -20.503 2.049 6.345 1.00 82.88 181 GLU A N 1
ATOM 1374 C CA . GLU A 1 181 ? -21.672 1.187 6.555 1.00 82.88 181 GLU A CA 1
ATOM 1375 C C . GLU A 1 181 ? -22.765 1.913 7.350 1.00 82.88 181 GLU A C 1
ATOM 1377 O O . GLU A 1 181 ? -23.919 1.946 6.917 1.00 82.88 181 GLU A O 1
ATOM 1382 N N . MET A 1 182 ? -22.409 2.611 8.436 1.00 81.75 182 MET A N 1
ATOM 1383 C CA . MET A 1 182 ? -23.363 3.446 9.182 1.00 81.75 182 MET A CA 1
ATOM 1384 C C . MET A 1 182 ? -24.025 4.502 8.295 1.00 81.75 182 MET A C 1
ATOM 1386 O O . MET A 1 182 ? -25.245 4.668 8.331 1.00 81.75 182 MET A O 1
ATOM 1390 N N . ALA A 1 183 ? -23.240 5.189 7.461 1.00 82.12 183 ALA A N 1
ATOM 1391 C CA . ALA A 1 183 ? -23.745 6.204 6.540 1.00 82.12 183 ALA A CA 1
ATOM 1392 C C . ALA A 1 183 ? -24.693 5.627 5.472 1.00 82.12 183 ALA A C 1
ATOM 1394 O O . ALA A 1 183 ? -25.577 6.332 4.986 1.00 82.12 183 ALA A O 1
ATOM 1395 N N . ARG A 1 184 ? -24.546 4.342 5.120 1.00 81.81 184 ARG A N 1
ATOM 1396 C CA . ARG A 1 184 ? -25.419 3.621 4.176 1.00 81.81 184 ARG A CA 1
ATOM 1397 C C . ARG A 1 184 ? -26.716 3.102 4.809 1.00 81.81 184 ARG A C 1
ATOM 1399 O O . ARG A 1 184 ? -27.541 2.533 4.100 1.00 81.81 184 ARG A O 1
ATOM 1406 N N . GLY A 1 185 ? -26.930 3.333 6.106 1.00 68.50 185 GLY A N 1
ATOM 1407 C CA . GLY A 1 185 ? -28.196 3.058 6.789 1.00 68.50 185 GLY A CA 1
ATOM 1408 C C . GLY A 1 185 ? -28.287 1.690 7.467 1.00 68.50 185 GLY A C 1
ATOM 1409 O O . GLY A 1 185 ? -29.369 1.310 7.914 1.00 68.50 185 GLY A O 1
ATOM 1410 N N . THR A 1 186 ? -27.184 0.946 7.596 1.00 61.03 186 THR A N 1
ATOM 1411 C CA . THR A 1 186 ? -27.151 -0.329 8.331 1.00 61.03 186 THR A CA 1
ATOM 1412 C C . THR A 1 186 ? -26.953 -0.115 9.834 1.00 61.03 186 THR A C 1
ATOM 1414 O O . THR A 1 186 ? -25.948 -0.533 10.389 1.00 61.03 186 THR A O 1
ATOM 1417 N N . GLY A 1 187 ? -27.918 0.525 10.504 1.00 65.12 187 GLY A N 1
ATOM 1418 C CA . GLY A 1 187 ? -28.050 0.519 11.972 1.00 65.12 187 GLY A CA 1
ATOM 1419 C C . GLY A 1 187 ? -26.790 0.852 12.799 1.00 65.12 187 GLY A C 1
ATOM 1420 O O . GLY A 1 187 ? -25.885 1.553 12.355 1.00 65.12 187 GLY A O 1
ATOM 1421 N N . VAL A 1 188 ? -26.768 0.383 14.052 1.00 72.56 188 VAL A N 1
ATOM 1422 C CA . VAL A 1 188 ? -25.611 0.493 14.960 1.00 72.56 188 VAL A CA 1
ATOM 1423 C C . VAL A 1 188 ? -24.583 -0.576 14.585 1.00 72.56 188 VAL A C 1
ATOM 1425 O O . VAL A 1 188 ? -24.942 -1.746 14.464 1.00 72.56 188 VAL A O 1
ATOM 1428 N N . VAL A 1 189 ? -23.311 -0.192 14.443 1.00 82.44 189 VAL A N 1
ATOM 1429 C CA . VAL A 1 189 ? -22.210 -1.140 14.205 1.00 82.44 189 VAL A CA 1
ATOM 1430 C C . VAL A 1 189 ? -21.954 -1.950 15.474 1.00 82.44 189 VAL A C 1
ATOM 1432 O O . VAL A 1 189 ? -21.541 -1.405 16.500 1.00 82.44 189 VAL A O 1
ATOM 1435 N N . ASP A 1 190 ? -22.213 -3.254 15.395 1.00 83.56 190 ASP A N 1
ATOM 1436 C CA . ASP A 1 190 ? -22.010 -4.215 16.477 1.00 83.56 190 ASP A CA 1
ATOM 1437 C C . ASP A 1 190 ? -20.710 -5.028 16.303 1.00 83.56 190 ASP A C 1
ATOM 1439 O O . ASP A 1 190 ? -20.013 -4.943 15.289 1.00 83.56 190 ASP A O 1
ATOM 1443 N N . ALA A 1 191 ? -20.366 -5.845 17.305 1.00 85.12 191 ALA A N 1
ATOM 1444 C CA . ALA A 1 191 ? -19.148 -6.662 17.287 1.00 85.12 191 ALA A CA 1
ATOM 1445 C C . ALA A 1 191 ? -19.135 -7.659 16.119 1.00 85.12 191 ALA A C 1
ATOM 1447 O O . ALA A 1 191 ? -18.080 -7.974 15.574 1.00 85.12 191 ALA A O 1
ATOM 1448 N N . ARG A 1 192 ? -20.316 -8.135 15.702 1.00 85.69 192 ARG A N 1
ATOM 1449 C CA . ARG A 1 192 ? -20.463 -9.062 14.576 1.00 85.69 192 ARG A CA 1
ATOM 1450 C C . ARG A 1 192 ? -20.154 -8.377 13.249 1.00 85.69 192 ARG A C 1
ATOM 1452 O O . ARG A 1 192 ? -19.532 -9.001 12.395 1.00 85.69 192 ARG A O 1
ATOM 1459 N N . ALA A 1 193 ? -20.572 -7.125 13.065 1.00 86.44 193 ALA A N 1
ATOM 1460 C CA . ALA A 1 193 ? -20.219 -6.326 11.896 1.00 86.44 193 ALA A CA 1
ATOM 1461 C C . ALA A 1 193 ? -18.706 -6.099 11.810 1.00 86.44 193 ALA A C 1
ATOM 1463 O O . ALA A 1 193 ? -18.113 -6.390 10.772 1.00 86.44 193 ALA A O 1
ATOM 1464 N N . ILE A 1 194 ? -18.063 -5.709 12.916 1.00 86.62 194 ILE A N 1
ATOM 1465 C CA . ILE A 1 194 ? -16.600 -5.566 12.948 1.00 86.62 194 ILE A CA 1
ATOM 1466 C C . ILE A 1 194 ? -15.900 -6.905 12.671 1.00 86.62 194 ILE A C 1
ATOM 1468 O O . ILE A 1 194 ? -14.962 -6.945 11.881 1.00 86.62 194 ILE A O 1
ATOM 1472 N N . GLY A 1 195 ? -16.380 -8.013 13.243 1.00 84.50 195 GLY A N 1
ATOM 1473 C CA . GLY A 1 195 ? -15.841 -9.349 12.970 1.00 84.50 195 GLY A CA 1
ATOM 1474 C C . GLY A 1 195 ? -15.887 -9.732 11.485 1.00 84.50 195 GLY A C 1
ATOM 1475 O O . GLY A 1 195 ? -14.898 -10.238 10.958 1.00 84.50 195 GLY A O 1
ATOM 1476 N N . ARG A 1 196 ? -16.991 -9.427 10.783 1.00 90.12 196 ARG A N 1
ATOM 1477 C CA . ARG A 1 196 ? -17.094 -9.633 9.325 1.00 90.12 196 ARG A CA 1
ATOM 1478 C C . ARG A 1 196 ? -16.098 -8.770 8.554 1.00 90.12 196 ARG A C 1
ATOM 1480 O O . ARG A 1 196 ? -15.407 -9.292 7.688 1.00 90.12 196 ARG A O 1
ATOM 1487 N N . LEU A 1 197 ? -15.967 -7.488 8.907 1.00 90.62 197 LEU A N 1
ATOM 1488 C CA . LEU A 1 197 ? -14.991 -6.591 8.276 1.00 90.62 197 LEU A CA 1
ATOM 1489 C C . LEU A 1 197 ? -13.553 -7.104 8.440 1.00 90.62 197 LEU A C 1
ATOM 1491 O O . LEU A 1 197 ? -12.773 -7.067 7.490 1.00 90.62 197 LEU A O 1
ATOM 1495 N N . LEU A 1 198 ? -13.191 -7.607 9.625 1.00 88.19 198 LEU A N 1
ATOM 1496 C CA . LEU A 1 198 ? -11.869 -8.189 9.867 1.00 88.19 198 LEU A CA 1
ATOM 1497 C C . LEU A 1 198 ? -11.633 -9.437 9.007 1.00 88.19 198 LEU A C 1
ATOM 1499 O O . LEU A 1 198 ? -10.551 -9.571 8.437 1.00 88.19 198 LEU A O 1
ATOM 1503 N N . GLN A 1 199 ? -12.634 -10.310 8.869 1.00 90.94 199 GLN A N 1
ATOM 1504 C CA . GLN A 1 199 ? -12.549 -11.481 7.997 1.00 90.94 199 GLN A CA 1
ATOM 1505 C C . GLN A 1 199 ? -12.398 -11.082 6.520 1.00 90.94 199 GLN A C 1
ATOM 1507 O O . GLN A 1 199 ? -11.533 -11.606 5.827 1.00 90.94 199 GLN A O 1
ATOM 1512 N N . GLU A 1 200 ? -13.169 -10.107 6.038 1.00 93.56 200 GLU A N 1
ATOM 1513 C CA . GLU A 1 200 ? -13.041 -9.607 4.664 1.00 93.56 200 GLU A CA 1
ATOM 1514 C C . GLU A 1 200 ? -11.648 -9.031 4.380 1.00 93.56 200 GLU A C 1
ATOM 1516 O O . GLU A 1 200 ? -11.096 -9.228 3.297 1.00 93.56 200 GLU A O 1
ATOM 1521 N N . LEU A 1 201 ? -11.063 -8.313 5.344 1.00 90.69 201 LEU A N 1
ATOM 1522 C CA . LEU A 1 201 ? -9.698 -7.797 5.234 1.00 90.69 201 LEU A CA 1
ATOM 1523 C C . LEU A 1 201 ? -8.655 -8.921 5.203 1.00 90.69 201 LEU A C 1
ATOM 1525 O O . LEU A 1 201 ? -7.648 -8.784 4.513 1.00 90.69 201 LEU A O 1
ATOM 1529 N N . ASP A 1 202 ? -8.890 -10.018 5.922 1.00 91.25 202 ASP A N 1
ATOM 1530 C CA . ASP A 1 202 ? -8.034 -11.203 5.879 1.00 91.25 202 ASP A CA 1
ATOM 1531 C C . ASP A 1 202 ? -8.077 -11.879 4.505 1.00 91.25 202 ASP A C 1
ATOM 1533 O O . ASP A 1 202 ? -7.041 -12.100 3.883 1.00 91.25 202 ASP A O 1
ATOM 1537 N N . GLU A 1 203 ? -9.274 -12.084 3.959 1.00 95.25 203 GLU A N 1
ATOM 1538 C CA . GLU A 1 203 ? -9.437 -12.667 2.627 1.00 95.25 203 GLU A CA 1
ATOM 1539 C C . GLU A 1 203 ? -8.842 -11.779 1.520 1.00 95.25 203 GLU A C 1
ATOM 1541 O O . GLU A 1 203 ? -8.295 -12.281 0.535 1.00 95.25 203 GLU A O 1
ATOM 1546 N N . LEU A 1 204 ? -8.947 -10.450 1.646 1.00 94.12 204 LEU A N 1
ATOM 1547 C CA . LEU A 1 204 ? -8.310 -9.515 0.714 1.00 94.12 204 LEU A CA 1
ATOM 1548 C C . LEU A 1 204 ? -6.783 -9.618 0.765 1.00 94.12 204 LEU A C 1
ATOM 1550 O O . LEU A 1 204 ? -6.148 -9.615 -0.289 1.00 94.12 204 LEU A O 1
ATOM 1554 N N . ASP A 1 205 ? -6.209 -9.743 1.959 1.00 92.44 205 ASP A N 1
ATOM 1555 C CA . ASP A 1 205 ? -4.770 -9.918 2.153 1.00 92.44 205 ASP A CA 1
ATOM 1556 C C . ASP A 1 205 ? -4.253 -11.226 1.550 1.00 92.44 205 ASP A C 1
ATOM 1558 O O . ASP A 1 205 ? -3.225 -11.228 0.871 1.00 92.44 205 ASP A O 1
ATOM 1562 N N . GLU A 1 206 ? -4.965 -12.333 1.770 1.00 94.62 206 GLU A N 1
ATOM 1563 C CA . GLU A 1 206 ? -4.601 -13.635 1.207 1.00 94.62 206 GLU A CA 1
ATOM 1564 C C . GLU A 1 206 ? -4.631 -13.608 -0.323 1.00 94.62 206 GLU A C 1
ATOM 1566 O O . GLU A 1 206 ? -3.678 -14.042 -0.977 1.00 94.62 206 GLU A O 1
ATOM 1571 N N . ARG A 1 207 ? -5.694 -13.037 -0.907 1.00 95.44 207 ARG A N 1
ATOM 1572 C CA . ARG A 1 207 ? -5.804 -12.869 -2.363 1.00 95.44 207 ARG A CA 1
ATOM 1573 C C . ARG A 1 207 ? -4.703 -11.966 -2.905 1.00 95.44 207 ARG A C 1
ATOM 1575 O O . ARG A 1 207 ? -4.117 -12.294 -3.934 1.00 95.44 207 ARG A O 1
ATOM 1582 N N . PHE A 1 208 ? -4.410 -10.857 -2.228 1.00 95.12 208 PHE A N 1
ATOM 1583 C CA . PHE A 1 208 ? -3.328 -9.951 -2.605 1.00 95.12 208 PHE A CA 1
ATOM 1584 C C . PHE A 1 208 ? -1.982 -10.679 -2.629 1.00 95.12 208 PHE A C 1
ATOM 1586 O O . PHE A 1 208 ? -1.282 -10.637 -3.639 1.00 95.12 208 PHE A O 1
ATOM 1593 N N . LEU A 1 209 ? -1.639 -11.404 -1.564 1.00 95.31 209 LEU A N 1
ATOM 1594 C CA . LEU A 1 209 ? -0.383 -12.144 -1.486 1.00 95.31 209 LEU A CA 1
ATOM 1595 C C . LEU A 1 209 ? -0.279 -13.220 -2.571 1.00 95.31 209 LEU A C 1
ATOM 1597 O O . LEU A 1 209 ? 0.753 -13.312 -3.238 1.00 95.31 209 LEU A O 1
ATOM 1601 N N . ALA A 1 210 ? -1.346 -13.993 -2.786 1.00 94.50 210 ALA A N 1
ATOM 1602 C CA . ALA A 1 210 ? -1.396 -14.997 -3.845 1.00 94.50 210 ALA A CA 1
ATOM 1603 C C . ALA A 1 210 ? -1.200 -14.364 -5.233 1.00 94.50 210 ALA A C 1
ATOM 1605 O O . ALA A 1 210 ? -0.452 -14.889 -6.059 1.00 94.50 210 ALA A O 1
ATOM 1606 N N . HIS A 1 211 ? -1.810 -13.199 -5.469 1.00 94.31 211 HIS A N 1
ATOM 1607 C CA . HIS A 1 211 ? -1.647 -12.446 -6.708 1.00 94.31 211 HIS A CA 1
ATOM 1608 C C . HIS A 1 211 ? -0.192 -11.986 -6.897 1.00 94.31 211 HIS A C 1
ATOM 1610 O O . HIS A 1 211 ? 0.411 -12.232 -7.940 1.00 94.31 211 HIS A O 1
ATOM 1616 N N . MET A 1 212 ? 0.433 -11.418 -5.862 1.00 93.31 212 MET A N 1
ATOM 1617 C CA . MET A 1 212 ? 1.846 -11.022 -5.906 1.00 93.31 212 MET A CA 1
ATOM 1618 C C . MET A 1 212 ? 2.770 -12.215 -6.194 1.00 93.31 212 MET A C 1
ATOM 1620 O O . MET A 1 212 ? 3.676 -12.114 -7.020 1.00 93.31 212 MET A O 1
ATOM 1624 N N . GLN A 1 213 ? 2.532 -13.361 -5.552 1.00 93.94 213 GLN A N 1
ATOM 1625 C CA . GLN A 1 213 ? 3.336 -14.573 -5.733 1.00 93.94 213 GLN A CA 1
ATOM 1626 C C . GLN A 1 213 ? 3.193 -15.190 -7.131 1.00 93.94 213 GLN A C 1
ATOM 1628 O O . GLN A 1 213 ? 4.162 -15.747 -7.643 1.00 93.94 213 GLN A O 1
ATOM 1633 N N . ALA A 1 214 ? 2.022 -15.078 -7.762 1.00 92.06 214 ALA A N 1
ATOM 1634 C CA . ALA A 1 214 ? 1.785 -15.602 -9.104 1.00 92.06 214 ALA A CA 1
ATOM 1635 C C . ALA A 1 214 ? 2.317 -14.670 -10.207 1.00 92.06 214 ALA A C 1
ATOM 1637 O O . ALA A 1 214 ? 2.989 -15.120 -11.138 1.00 92.06 214 ALA A O 1
ATOM 1638 N N . HIS A 1 215 ? 2.041 -13.369 -10.099 1.00 91.00 215 HIS A N 1
ATOM 1639 C CA . HIS A 1 215 ? 2.235 -12.427 -11.202 1.00 91.00 215 HIS A CA 1
ATOM 1640 C C . HIS A 1 215 ? 3.636 -11.797 -11.225 1.00 91.00 215 HIS A C 1
ATOM 1642 O O . HIS A 1 215 ? 4.192 -11.592 -12.303 1.00 91.00 215 HIS A O 1
ATOM 1648 N N . ILE A 1 216 ? 4.280 -11.563 -10.072 1.00 93.56 216 ILE A N 1
ATOM 1649 C CA . ILE A 1 216 ? 5.638 -10.987 -10.041 1.00 93.56 216 ILE A CA 1
ATOM 1650 C C . ILE A 1 216 ? 6.666 -11.869 -10.774 1.00 93.56 216 ILE A C 1
ATOM 1652 O O . ILE A 1 216 ? 7.398 -11.338 -11.616 1.00 93.56 216 ILE A O 1
ATOM 1656 N N . PRO A 1 217 ? 6.728 -13.200 -10.549 1.00 92.19 217 PRO A N 1
ATOM 1657 C CA . PRO A 1 217 ? 7.653 -14.054 -11.292 1.00 92.19 217 PRO A CA 1
ATOM 1658 C C . PRO A 1 217 ? 7.356 -14.089 -12.797 1.00 92.19 217 PRO A C 1
ATOM 1660 O O . PRO A 1 217 ? 8.291 -14.120 -13.597 1.00 92.19 217 PRO A O 1
ATOM 1663 N N . ALA A 1 218 ? 6.079 -14.040 -13.192 1.00 90.12 218 ALA A N 1
ATOM 1664 C CA . ALA A 1 218 ? 5.668 -14.011 -14.595 1.00 90.12 218 ALA A CA 1
ATOM 1665 C C . ALA A 1 218 ? 6.107 -12.714 -15.297 1.00 90.12 218 ALA A C 1
ATOM 1667 O O . ALA A 1 218 ? 6.652 -12.758 -16.405 1.00 90.12 218 ALA A O 1
ATOM 1668 N N . VAL A 1 219 ? 5.958 -11.564 -14.630 1.00 90.75 219 VAL A N 1
ATOM 1669 C CA . VAL A 1 219 ? 6.446 -10.269 -15.127 1.00 90.75 219 VAL A CA 1
ATOM 1670 C C . VAL A 1 219 ? 7.967 -10.287 -15.278 1.00 90.75 219 VAL A C 1
ATOM 1672 O O . VAL A 1 219 ? 8.474 -9.915 -16.335 1.00 90.75 219 VAL A O 1
ATOM 1675 N N . ILE A 1 220 ? 8.704 -10.779 -14.275 1.00 91.31 220 ILE A N 1
ATOM 1676 C CA . ILE A 1 220 ? 10.171 -10.907 -14.335 1.00 91.31 220 ILE A CA 1
ATOM 1677 C C . ILE A 1 220 ? 10.597 -11.806 -15.504 1.00 91.31 220 ILE A C 1
ATOM 1679 O O . ILE A 1 220 ? 11.483 -11.440 -16.275 1.00 91.31 220 ILE A O 1
ATOM 1683 N N . ALA A 1 221 ? 9.955 -12.965 -15.675 1.00 90.31 221 ALA A N 1
ATOM 1684 C CA . ALA A 1 221 ? 10.258 -13.882 -16.772 1.00 90.31 221 ALA A CA 1
ATOM 1685 C C . ALA A 1 221 ? 10.007 -13.240 -18.146 1.00 90.31 221 ALA A C 1
ATOM 1687 O O . ALA A 1 221 ? 10.821 -13.393 -19.060 1.00 90.31 221 ALA A O 1
ATOM 1688 N N . THR A 1 222 ? 8.922 -12.474 -18.276 1.00 86.94 222 THR A N 1
ATOM 1689 C CA . THR A 1 222 ? 8.581 -11.754 -19.510 1.00 86.94 222 THR A CA 1
ATOM 1690 C C . THR A 1 222 ? 9.596 -10.652 -19.807 1.00 86.94 222 THR A C 1
ATOM 1692 O O . THR A 1 222 ? 10.090 -10.569 -20.929 1.00 86.94 222 THR A O 1
ATOM 1695 N N . LEU A 1 223 ? 9.980 -9.853 -18.804 1.00 86.88 223 LEU A N 1
ATOM 1696 C CA . LEU A 1 223 ? 11.009 -8.815 -18.943 1.00 86.88 223 LEU A CA 1
ATOM 1697 C C . LEU A 1 223 ? 12.355 -9.403 -19.376 1.00 86.88 223 LEU A C 1
ATOM 1699 O O . LEU A 1 223 ? 12.990 -8.868 -20.286 1.00 86.88 223 LEU A O 1
ATOM 1703 N N . ARG A 1 224 ? 12.745 -10.544 -18.800 1.00 87.38 224 ARG A N 1
ATOM 1704 C CA . ARG A 1 224 ? 13.970 -11.255 -19.175 1.00 87.38 224 ARG A CA 1
ATOM 1705 C C . ARG A 1 224 ? 13.926 -11.760 -20.612 1.00 87.38 224 ARG A C 1
ATOM 1707 O O . ARG A 1 224 ? 14.891 -11.595 -21.355 1.00 87.38 224 ARG A O 1
ATOM 1714 N N . HIS A 1 225 ? 12.808 -12.360 -21.019 1.00 85.31 225 HIS A N 1
ATOM 1715 C CA . HIS A 1 225 ? 12.614 -12.821 -22.394 1.00 85.31 225 HIS A CA 1
ATOM 1716 C C . HIS A 1 225 ? 12.703 -11.656 -23.388 1.00 85.31 225 HIS A C 1
ATOM 1718 O O . HIS A 1 225 ? 13.414 -11.732 -24.391 1.00 85.31 225 HIS A O 1
ATOM 1724 N N . VAL A 1 226 ? 12.046 -10.543 -23.067 1.00 80.69 226 VAL A N 1
ATOM 1725 C CA . VAL A 1 226 ? 12.087 -9.308 -23.848 1.00 80.69 226 VAL A CA 1
ATOM 1726 C C . VAL A 1 226 ? 13.516 -8.749 -23.932 1.00 80.69 226 VAL A C 1
ATOM 1728 O O . VAL A 1 226 ? 13.964 -8.390 -25.022 1.00 80.69 226 VAL A O 1
ATOM 1731 N N . ALA A 1 227 ? 14.273 -8.739 -22.831 1.00 80.00 227 ALA A N 1
ATOM 1732 C CA . ALA A 1 227 ? 15.661 -8.277 -22.806 1.00 80.00 227 ALA A CA 1
ATOM 1733 C C . ALA A 1 227 ? 16.594 -9.133 -23.684 1.00 80.00 227 ALA A C 1
ATOM 1735 O O . ALA A 1 227 ? 17.430 -8.578 -24.395 1.00 80.00 227 ALA A O 1
ATOM 1736 N N . LEU A 1 228 ? 16.431 -10.462 -23.673 1.00 79.94 228 LEU A N 1
ATOM 1737 C CA . LEU A 1 228 ? 17.223 -11.398 -24.487 1.00 79.94 228 LEU A CA 1
ATOM 1738 C C . LEU A 1 228 ? 16.899 -11.296 -25.984 1.00 79.94 228 LEU A C 1
ATOM 1740 O O . LEU A 1 228 ? 17.789 -11.355 -26.823 1.00 79.94 228 LEU A O 1
ATOM 1744 N N . THR A 1 229 ? 15.626 -11.104 -26.330 1.00 74.12 229 THR A N 1
ATOM 1745 C CA . THR A 1 229 ? 15.177 -11.032 -27.735 1.00 74.12 229 THR A CA 1
ATOM 1746 C C . THR A 1 229 ? 15.545 -9.696 -28.400 1.00 74.12 229 THR A C 1
ATOM 1748 O O . THR A 1 229 ? 15.517 -9.563 -29.623 1.00 74.12 229 THR A O 1
ATOM 1751 N N . SER A 1 230 ? 15.919 -8.699 -27.595 1.00 65.94 230 SER A N 1
ATOM 1752 C CA . SER A 1 230 ? 16.281 -7.351 -28.042 1.00 65.94 230 SER A CA 1
ATOM 1753 C C . SER A 1 230 ? 17.762 -7.193 -28.418 1.00 65.94 230 SER A C 1
ATOM 1755 O O . SER A 1 230 ? 18.179 -6.081 -28.734 1.00 65.94 230 SER A O 1
ATOM 1757 N N . GLU A 1 231 ? 18.563 -8.268 -28.393 1.00 59.22 231 GLU A N 1
ATOM 1758 C CA . GLU A 1 231 ? 19.999 -8.219 -28.722 1.00 59.22 231 GLU A CA 1
ATOM 1759 C C . GLU A 1 231 ? 20.278 -7.821 -30.189 1.00 59.22 231 GLU A C 1
ATOM 1761 O O . GLU A 1 231 ? 21.279 -7.155 -30.443 1.00 59.22 231 GLU A O 1
ATOM 1766 N N . ASP A 1 232 ? 19.360 -8.106 -31.126 1.00 54.62 232 ASP A N 1
ATOM 1767 C CA . ASP A 1 232 ? 19.599 -7.940 -32.575 1.00 54.62 232 ASP A CA 1
ATOM 1768 C C . ASP A 1 232 ? 18.675 -6.931 -33.295 1.00 54.62 232 ASP A C 1
ATOM 1770 O O . ASP A 1 232 ? 18.840 -6.683 -34.495 1.00 54.62 232 ASP A O 1
ATOM 1774 N N . ARG A 1 233 ? 17.667 -6.345 -32.626 1.00 57.59 233 ARG A N 1
ATOM 1775 C CA . ARG A 1 233 ? 16.649 -5.482 -33.274 1.00 57.59 233 ARG A CA 1
ATOM 1776 C C . ARG A 1 233 ? 16.216 -4.296 -32.412 1.00 57.59 233 ARG A C 1
ATOM 1778 O O . ARG A 1 233 ? 16.336 -4.307 -31.192 1.00 57.59 233 ARG A O 1
ATOM 1785 N N . VAL A 1 234 ? 15.671 -3.264 -33.068 1.00 61.59 234 VAL A N 1
ATOM 1786 C CA . VAL A 1 234 ? 14.989 -2.140 -32.403 1.00 61.59 234 VAL A CA 1
ATOM 1787 C C . VAL A 1 234 ? 13.848 -2.692 -31.550 1.00 61.59 234 VAL A C 1
ATOM 1789 O O . VAL A 1 234 ? 12.992 -3.410 -32.061 1.00 61.59 234 VAL A O 1
ATOM 1792 N N . PHE A 1 235 ? 13.853 -2.345 -30.265 1.00 66.81 235 PHE A N 1
ATOM 1793 C CA . PHE A 1 235 ? 12.847 -2.739 -29.285 1.00 66.81 235 PHE A CA 1
ATOM 1794 C C . PHE A 1 235 ? 11.447 -2.263 -29.714 1.00 66.81 235 PHE A C 1
ATOM 1796 O O . PHE A 1 235 ? 11.222 -1.050 -29.764 1.00 66.81 235 PHE A O 1
ATOM 1803 N N . PRO A 1 236 ? 10.495 -3.158 -30.037 1.00 68.50 236 PRO A N 1
ATOM 1804 C CA . PRO A 1 236 ? 9.144 -2.735 -30.368 1.00 68.50 236 PRO A CA 1
ATOM 1805 C C . PRO A 1 236 ? 8.399 -2.369 -29.073 1.00 68.50 236 PRO A C 1
ATOM 1807 O O . PRO A 1 236 ? 8.287 -3.212 -28.182 1.00 68.50 236 PRO A O 1
ATOM 1810 N N . PRO A 1 237 ? 7.829 -1.155 -28.952 1.00 68.12 237 PRO A N 1
ATOM 1811 C CA . PRO A 1 237 ? 7.109 -0.731 -27.747 1.00 68.12 237 PRO A CA 1
ATOM 1812 C C . PRO A 1 237 ? 5.970 -1.679 -27.339 1.00 68.12 237 PRO A C 1
ATOM 1814 O O . PRO A 1 237 ? 5.681 -1.822 -26.155 1.00 68.12 237 PRO A O 1
ATOM 1817 N N . GLN A 1 238 ? 5.369 -2.377 -28.313 1.00 77.50 238 GLN A N 1
ATOM 1818 C CA . GLN A 1 238 ? 4.282 -3.341 -28.102 1.00 77.50 238 GLN A CA 1
ATOM 1819 C C . GLN A 1 238 ? 4.712 -4.587 -27.310 1.00 77.50 238 GLN A C 1
ATOM 1821 O O . GLN A 1 238 ? 3.861 -5.268 -26.748 1.00 77.50 238 GLN A O 1
ATOM 1826 N N . ALA A 1 239 ? 6.014 -4.890 -27.227 1.00 77.12 239 ALA A N 1
ATOM 1827 C CA . ALA A 1 239 ? 6.510 -6.032 -26.454 1.00 77.12 239 ALA A CA 1
ATOM 1828 C C . ALA A 1 239 ? 6.276 -5.883 -24.940 1.00 77.12 239 ALA A C 1
ATOM 1830 O O . ALA A 1 239 ? 6.292 -6.878 -24.220 1.00 77.12 239 ALA A O 1
ATOM 1831 N N . LEU A 1 240 ? 6.046 -4.656 -24.457 1.00 79.81 240 LEU A N 1
ATOM 1832 C CA . LEU A 1 240 ? 5.741 -4.381 -23.051 1.00 79.81 240 LEU A CA 1
ATOM 1833 C C . LEU A 1 240 ? 4.243 -4.354 -22.743 1.00 79.81 240 LEU A C 1
ATOM 1835 O O . LEU A 1 240 ? 3.887 -4.307 -21.570 1.00 79.81 240 LEU A O 1
ATOM 1839 N N . GLU A 1 241 ? 3.366 -4.409 -23.749 1.00 84.50 241 GLU A N 1
ATOM 1840 C CA . GLU A 1 241 ? 1.918 -4.308 -23.535 1.00 84.50 241 GLU A CA 1
ATOM 1841 C C . GLU A 1 241 ? 1.380 -5.366 -22.555 1.00 84.50 241 GLU A C 1
ATOM 1843 O O . GLU A 1 241 ? 0.681 -4.989 -21.613 1.00 84.50 241 GLU A O 1
ATOM 1848 N N . PRO A 1 242 ? 1.772 -6.656 -22.657 1.00 85.81 242 PRO A N 1
ATOM 1849 C CA . PRO A 1 242 ? 1.357 -7.658 -21.677 1.00 85.81 242 PRO A CA 1
ATOM 1850 C C . PRO A 1 242 ? 1.834 -7.319 -20.261 1.00 85.81 242 PRO A C 1
ATOM 1852 O O . PRO A 1 242 ? 1.095 -7.486 -19.300 1.00 85.81 242 PRO A O 1
ATOM 1855 N N . ILE A 1 243 ? 3.045 -6.770 -20.124 1.00 87.38 243 ILE A N 1
ATOM 1856 C CA . ILE A 1 243 ? 3.603 -6.375 -18.824 1.00 87.38 243 ILE A CA 1
ATOM 1857 C C . ILE A 1 243 ? 2.819 -5.205 -18.219 1.00 87.38 243 ILE A C 1
ATOM 1859 O O . ILE A 1 243 ? 2.643 -5.154 -17.005 1.00 87.38 243 ILE A O 1
ATOM 1863 N N . PHE A 1 244 ? 2.321 -4.269 -19.032 1.00 87.69 244 PHE A N 1
ATOM 1864 C CA . PHE A 1 244 ? 1.507 -3.166 -18.523 1.00 87.69 244 PHE A CA 1
ATOM 1865 C C . PHE A 1 244 ? 0.169 -3.631 -17.955 1.00 87.69 244 PHE A C 1
ATOM 1867 O O . PHE A 1 244 ? -0.240 -3.087 -16.928 1.00 87.69 244 PHE A O 1
ATOM 1874 N N . VAL A 1 245 ? -0.462 -4.636 -18.571 1.00 89.94 245 VAL A N 1
ATOM 1875 C CA . VAL A 1 245 ? -1.689 -5.261 -18.050 1.00 89.94 245 VAL A CA 1
ATOM 1876 C C . VAL A 1 245 ? -1.422 -5.929 -16.700 1.00 89.94 245 VAL A C 1
ATOM 1878 O O . VAL A 1 245 ? -2.161 -5.710 -15.744 1.00 89.94 245 VAL A O 1
ATOM 1881 N N . GLU A 1 246 ? -0.323 -6.674 -16.591 1.00 89.38 246 GLU A N 1
ATOM 1882 C CA . GLU A 1 246 ? 0.069 -7.341 -15.345 1.00 89.38 246 GLU A CA 1
ATOM 1883 C C . GLU A 1 246 ? 0.391 -6.342 -14.221 1.00 89.38 246 GLU A C 1
ATOM 1885 O O . GLU A 1 246 ? -0.037 -6.513 -13.082 1.00 89.38 246 GLU A O 1
ATOM 1890 N N . ILE A 1 247 ? 1.106 -5.252 -14.525 1.00 90.06 247 ILE A N 1
ATOM 1891 C CA . ILE A 1 247 ? 1.417 -4.205 -13.536 1.00 90.06 247 ILE A CA 1
ATOM 1892 C C . ILE A 1 247 ? 0.144 -3.500 -13.054 1.00 90.06 247 ILE A C 1
ATOM 1894 O O . ILE A 1 247 ? 0.059 -3.132 -11.883 1.00 90.06 247 ILE A O 1
ATOM 1898 N N . GLU A 1 248 ? -0.839 -3.307 -13.931 1.00 90.19 248 GLU A N 1
ATOM 1899 C CA . GLU A 1 248 ? -2.125 -2.693 -13.589 1.00 90.19 248 GLU A CA 1
ATOM 1900 C C . GLU A 1 248 ? -2.931 -3.601 -12.656 1.00 90.19 248 GLU A C 1
ATOM 1902 O O . GLU A 1 248 ? -3.333 -3.153 -11.586 1.00 90.19 248 GLU A O 1
ATOM 1907 N N . ALA A 1 249 ? -3.021 -4.899 -12.962 1.00 90.81 249 ALA A N 1
ATOM 1908 C CA . ALA A 1 249 ? -3.640 -5.883 -12.072 1.00 90.81 249 ALA A CA 1
ATOM 1909 C C . ALA A 1 249 ? -2.963 -5.938 -10.686 1.00 90.81 249 ALA A C 1
ATOM 1911 O O . ALA A 1 249 ? -3.638 -5.953 -9.654 1.00 90.81 249 ALA A O 1
ATOM 1912 N N . LEU A 1 250 ? -1.626 -5.888 -10.646 1.00 92.25 250 LEU A N 1
ATOM 1913 C CA . LEU A 1 250 ? -0.862 -5.822 -9.397 1.00 92.25 250 LEU A CA 1
ATOM 1914 C C . LEU A 1 250 ? -1.129 -4.530 -8.611 1.00 92.25 250 LEU A C 1
ATOM 1916 O O . LEU A 1 250 ? -1.174 -4.559 -7.380 1.00 92.25 250 LEU A O 1
ATOM 1920 N N . SER A 1 251 ? -1.302 -3.405 -9.308 1.00 90.19 251 SER A N 1
ATOM 1921 C CA . SER A 1 251 ? -1.589 -2.102 -8.689 1.00 90.19 251 SER A CA 1
ATOM 1922 C C . SER A 1 251 ? -2.981 -2.104 -8.067 1.00 90.19 251 SER A C 1
ATOM 1924 O O . SER A 1 251 ? -3.122 -1.785 -6.889 1.00 90.19 251 SER A O 1
ATOM 1926 N N . ASP A 1 252 ? -3.978 -2.595 -8.804 1.00 91.81 252 ASP A N 1
ATOM 1927 C CA . ASP A 1 252 ? -5.346 -2.763 -8.313 1.00 91.81 252 ASP A CA 1
ATOM 1928 C C . ASP A 1 252 ? -5.401 -3.681 -7.085 1.00 91.81 252 ASP A C 1
ATOM 1930 O O . ASP A 1 252 ? -6.160 -3.439 -6.142 1.00 91.81 252 ASP A O 1
ATOM 1934 N N . ALA A 1 253 ? -4.606 -4.755 -7.077 1.00 92.50 253 ALA A N 1
ATOM 1935 C CA . ALA A 1 253 ? -4.514 -5.657 -5.935 1.00 92.50 253 ALA A CA 1
ATOM 1936 C C . ALA A 1 253 ? -3.907 -4.958 -4.705 1.00 92.50 253 ALA A C 1
ATOM 1938 O O . ALA A 1 253 ? -4.420 -5.129 -3.598 1.00 92.50 253 ALA A O 1
ATOM 1939 N N . ALA A 1 254 ? -2.860 -4.148 -4.892 1.00 90.50 254 ALA A N 1
ATOM 1940 C CA . ALA A 1 254 ? -2.224 -3.379 -3.822 1.00 90.50 254 ALA A CA 1
ATOM 1941 C C . ALA A 1 254 ? -3.147 -2.286 -3.251 1.00 90.50 254 ALA A C 1
ATOM 1943 O O . ALA A 1 254 ? -3.208 -2.103 -2.031 1.00 90.50 254 ALA A O 1
ATOM 1944 N N . ASP A 1 255 ? -3.925 -1.616 -4.102 1.00 89.69 255 ASP A N 1
ATOM 1945 C CA . ASP A 1 255 ? -4.871 -0.575 -3.687 1.00 89.69 255 ASP A CA 1
ATOM 1946 C C . ASP A 1 255 ? -6.014 -1.142 -2.834 1.00 89.69 255 ASP A C 1
ATOM 1948 O O . ASP A 1 255 ? -6.398 -0.544 -1.827 1.00 89.69 255 ASP A O 1
ATOM 1952 N N . ARG A 1 256 ? -6.509 -2.347 -3.154 1.00 90.31 256 ARG A N 1
ATOM 1953 C CA . ARG A 1 256 ? -7.567 -3.024 -2.374 1.00 90.31 256 ARG A CA 1
ATOM 1954 C C . ARG A 1 256 ? -7.174 -3.316 -0.925 1.00 90.31 256 ARG A C 1
ATOM 1956 O O . ARG A 1 256 ? -8.057 -3.380 -0.067 1.00 90.31 256 ARG A O 1
ATOM 1963 N N . VAL A 1 257 ? -5.880 -3.490 -0.655 1.00 90.06 257 VAL A N 1
ATOM 1964 C CA . VAL A 1 257 ? -5.325 -3.716 0.692 1.00 90.06 257 VAL A CA 1
ATOM 1965 C C . VAL A 1 257 ? -4.648 -2.471 1.277 1.00 90.06 257 VAL A C 1
ATOM 1967 O O . VAL A 1 257 ? -3.979 -2.567 2.308 1.00 90.06 257 VAL A O 1
ATOM 1970 N N . ALA A 1 258 ? -4.818 -1.311 0.628 1.00 85.69 258 ALA A N 1
ATOM 1971 C CA . ALA A 1 258 ? -4.230 -0.024 1.000 1.00 85.69 258 ALA A CA 1
ATOM 1972 C C . ALA A 1 258 ? -2.693 -0.046 1.140 1.00 85.69 258 ALA A C 1
ATOM 1974 O O . ALA A 1 258 ? -2.119 0.700 1.937 1.00 85.69 258 ALA A O 1
ATOM 1975 N N . ALA A 1 259 ? -2.003 -0.884 0.359 1.00 85.62 259 ALA A N 1
ATOM 1976 C CA . ALA A 1 259 ? -0.546 -0.999 0.372 1.00 85.62 259 ALA A CA 1
ATOM 1977 C C . ALA A 1 259 ? 0.118 0.135 -0.430 1.00 85.62 259 ALA A C 1
ATOM 1979 O O . ALA A 1 259 ? 0.796 -0.102 -1.430 1.00 85.62 259 ALA A O 1
ATOM 1980 N N . ALA A 1 260 ? -0.037 1.378 0.038 1.00 83.19 260 ALA A N 1
ATOM 1981 C CA . ALA A 1 260 ? 0.335 2.597 -0.690 1.00 83.19 260 ALA A CA 1
ATOM 1982 C C . ALA A 1 260 ? 1.776 2.597 -1.237 1.00 83.19 260 ALA A C 1
ATOM 1984 O O . ALA A 1 260 ? 2.026 3.048 -2.354 1.00 83.19 260 ALA A O 1
ATOM 1985 N N . ASN A 1 261 ? 2.734 2.048 -0.483 1.00 83.31 261 ASN A N 1
ATOM 1986 C CA . ASN A 1 261 ? 4.132 1.965 -0.917 1.00 83.31 261 ASN A CA 1
ATOM 1987 C C . ASN A 1 261 ? 4.324 1.014 -2.111 1.00 83.31 261 ASN A C 1
ATOM 1989 O O . ASN A 1 261 ? 5.137 1.290 -2.995 1.00 83.31 261 ASN A O 1
ATOM 1993 N N . ILE A 1 262 ? 3.580 -0.096 -2.139 1.00 87.19 262 ILE A N 1
ATOM 1994 C CA . ILE A 1 262 ? 3.612 -1.072 -3.234 1.00 87.19 262 ILE A CA 1
ATOM 1995 C C . ILE A 1 262 ? 2.906 -0.477 -4.457 1.00 87.19 262 ILE A C 1
ATOM 1997 O O . ILE A 1 262 ? 3.478 -0.496 -5.546 1.00 87.19 262 ILE A O 1
ATOM 2001 N N . SER A 1 263 ? 1.740 0.153 -4.273 1.00 86.81 263 SER A N 1
ATOM 2002 C CA . SER A 1 263 ? 1.022 0.854 -5.346 1.00 86.81 263 SER A CA 1
ATOM 2003 C C . SER A 1 263 ? 1.880 1.937 -6.002 1.00 86.81 263 SER A C 1
ATOM 2005 O O . SER A 1 263 ? 1.972 2.002 -7.230 1.00 86.81 263 SER A O 1
ATOM 2007 N N . LEU A 1 264 ? 2.573 2.758 -5.204 1.00 86.50 264 LEU A N 1
ATOM 2008 C CA . LEU A 1 264 ? 3.460 3.808 -5.707 1.00 86.50 264 LEU A CA 1
ATOM 2009 C C . LEU A 1 264 ? 4.639 3.231 -6.499 1.00 86.50 264 LEU A C 1
ATOM 2011 O O . LEU A 1 264 ? 5.007 3.765 -7.549 1.00 86.50 264 LEU A O 1
ATOM 2015 N N . PHE A 1 265 ? 5.226 2.133 -6.018 1.00 88.31 265 PHE A N 1
ATOM 2016 C CA . PHE A 1 265 ? 6.288 1.443 -6.742 1.00 88.31 265 PHE A CA 1
ATOM 2017 C C . PHE A 1 265 ? 5.803 0.951 -8.111 1.00 88.31 265 PHE A C 1
ATOM 2019 O O . PHE A 1 265 ? 6.488 1.175 -9.109 1.00 88.31 265 PHE A O 1
ATOM 2026 N N . LEU A 1 266 ? 4.631 0.314 -8.171 1.00 88.94 266 LEU A N 1
ATOM 2027 C CA . LEU A 1 266 ? 4.071 -0.244 -9.404 1.00 88.94 266 LEU A CA 1
ATOM 2028 C C . LEU A 1 266 ? 3.708 0.853 -10.417 1.00 88.94 266 LEU A C 1
ATOM 2030 O O . LEU A 1 266 ? 4.042 0.739 -11.599 1.00 88.94 266 LEU A O 1
ATOM 2034 N N . HIS A 1 267 ? 3.151 1.973 -9.952 1.00 86.69 267 HIS A N 1
ATOM 2035 C CA . HIS A 1 267 ? 2.936 3.162 -10.781 1.00 86.69 267 HIS A CA 1
ATOM 2036 C C . HIS A 1 267 ? 4.254 3.723 -11.333 1.00 86.69 267 HIS A C 1
ATOM 2038 O O . HIS A 1 267 ? 4.375 3.996 -12.532 1.00 86.69 267 HIS A O 1
ATOM 2044 N N . GLY A 1 268 ? 5.270 3.860 -10.476 1.00 84.88 268 GLY A N 1
ATOM 2045 C CA . GLY A 1 268 ? 6.602 4.303 -10.882 1.00 84.88 268 GLY A CA 1
ATOM 2046 C C . GLY A 1 268 ? 7.238 3.364 -11.909 1.00 84.88 268 GLY A C 1
ATOM 2047 O O . GLY A 1 268 ? 7.836 3.824 -12.883 1.00 84.88 268 GLY A O 1
ATOM 2048 N N . LEU A 1 269 ? 7.056 2.054 -11.738 1.00 89.06 269 LEU A N 1
ATOM 2049 C CA . LEU A 1 269 ? 7.526 1.034 -12.667 1.00 89.06 269 LEU A CA 1
ATOM 2050 C C . LEU A 1 269 ? 6.848 1.153 -14.037 1.00 89.06 269 LEU A C 1
ATOM 2052 O O . LEU A 1 269 ? 7.538 1.139 -15.056 1.00 89.06 269 LEU A O 1
ATOM 2056 N N . ARG A 1 270 ? 5.521 1.316 -14.079 1.00 85.44 270 ARG A N 1
ATOM 2057 C CA . ARG A 1 270 ? 4.769 1.506 -15.330 1.00 85.44 270 ARG A CA 1
ATOM 2058 C C . ARG A 1 270 ? 5.287 2.714 -16.111 1.00 85.44 270 ARG A C 1
ATOM 2060 O O . ARG A 1 270 ? 5.580 2.602 -17.302 1.00 85.44 270 ARG A O 1
ATOM 2067 N N . THR A 1 271 ? 5.464 3.850 -15.437 1.00 84.75 271 THR A N 1
ATOM 2068 C CA . THR A 1 271 ? 6.022 5.070 -16.045 1.00 84.75 271 THR A CA 1
ATOM 2069 C C . THR A 1 271 ? 7.452 4.848 -16.533 1.00 84.75 271 THR A C 1
ATOM 2071 O O . THR A 1 271 ? 7.791 5.212 -17.659 1.00 84.75 271 THR A O 1
ATOM 2074 N N . PHE A 1 272 ? 8.285 4.192 -15.724 1.00 84.69 272 PHE A N 1
ATOM 2075 C CA . PHE A 1 272 ? 9.667 3.889 -16.079 1.00 84.69 272 PHE A CA 1
ATOM 2076 C C . PHE A 1 272 ? 9.778 2.999 -17.320 1.00 84.69 272 PHE A C 1
ATOM 2078 O O . PHE A 1 272 ? 10.580 3.284 -18.211 1.00 84.69 272 PHE A O 1
ATOM 2085 N N . LEU A 1 273 ? 8.973 1.939 -17.407 1.00 82.31 273 LEU A N 1
ATOM 2086 C CA . LEU A 1 273 ? 8.959 1.030 -18.551 1.00 82.31 273 LEU A CA 1
ATOM 2087 C C . LEU A 1 273 ? 8.486 1.738 -19.827 1.00 82.31 273 LEU A C 1
ATOM 2089 O O . LEU A 1 273 ? 9.090 1.553 -20.883 1.00 82.31 273 LEU A O 1
ATOM 2093 N N . ARG A 1 274 ? 7.490 2.628 -19.723 1.00 82.56 274 ARG A N 1
ATOM 2094 C CA . ARG A 1 274 ? 7.014 3.447 -20.849 1.00 82.56 274 ARG A CA 1
ATOM 2095 C C . ARG A 1 274 ? 8.104 4.364 -21.411 1.00 82.56 274 ARG A C 1
ATOM 2097 O O . ARG A 1 274 ? 8.241 4.467 -22.626 1.00 82.56 274 ARG A O 1
ATOM 2104 N N . VAL A 1 275 ? 8.894 4.997 -20.544 1.00 80.31 275 VAL A N 1
ATOM 2105 C CA . VAL A 1 275 ? 10.038 5.833 -20.953 1.00 80.31 275 VAL A CA 1
ATOM 2106 C C . VAL A 1 275 ? 11.179 4.970 -21.496 1.00 80.31 275 VAL A C 1
ATOM 2108 O O . VAL A 1 275 ? 11.796 5.300 -22.505 1.00 80.31 275 VAL A O 1
ATOM 2111 N N . THR A 1 276 ? 11.446 3.826 -20.864 1.00 75.00 276 THR A N 1
ATOM 2112 C CA . THR A 1 276 ? 12.526 2.913 -21.264 1.00 75.00 276 THR A CA 1
ATOM 2113 C C . THR A 1 276 ? 12.310 2.346 -22.665 1.00 75.00 276 THR A C 1
ATOM 2115 O O . THR A 1 276 ? 13.269 2.271 -23.429 1.00 75.00 276 THR A O 1
ATOM 2118 N N . ALA A 1 277 ? 11.061 2.082 -23.055 1.00 70.12 277 ALA A N 1
ATOM 2119 C CA . ALA A 1 277 ? 10.698 1.652 -24.407 1.00 70.12 277 ALA A CA 1
ATOM 2120 C C . ALA A 1 277 ? 11.099 2.637 -25.526 1.00 70.12 277 ALA A C 1
ATOM 2122 O O . ALA A 1 277 ? 11.127 2.254 -26.691 1.00 70.12 277 ALA A O 1
ATOM 2123 N N . GLN A 1 278 ? 11.401 3.899 -25.194 1.00 72.88 278 GLN A N 1
ATOM 2124 C CA . GLN A 1 278 ? 11.762 4.948 -26.156 1.00 72.88 278 GLN A CA 1
ATOM 2125 C C . GLN A 1 278 ? 13.284 5.108 -26.345 1.00 72.88 278 GLN A C 1
ATOM 2127 O O . GLN A 1 278 ? 13.726 5.926 -27.153 1.00 72.88 278 GLN A O 1
ATOM 2132 N N . HIS A 1 279 ? 14.108 4.372 -25.592 1.00 69.12 279 HIS A N 1
ATOM 2133 C CA . HIS A 1 279 ? 15.564 4.547 -25.558 1.00 69.12 279 HIS A CA 1
ATOM 2134 C C . HIS A 1 279 ? 16.338 3.491 -26.375 1.00 69.12 279 HIS A C 1
ATOM 2136 O O . HIS A 1 279 ? 15.777 2.549 -26.924 1.00 69.12 279 HIS A O 1
ATOM 2142 N N . LYS A 1 280 ? 17.665 3.662 -26.497 1.00 64.31 280 LYS A N 1
ATOM 2143 C CA . LYS A 1 280 ? 18.538 2.743 -27.254 1.00 64.31 280 LYS A CA 1
ATOM 2144 C C . LYS A 1 280 ? 18.626 1.348 -26.584 1.00 64.31 280 LYS A C 1
ATOM 2146 O O . LYS A 1 280 ? 18.719 1.300 -25.357 1.00 64.31 280 LYS A O 1
ATOM 2151 N N . PRO A 1 281 ? 18.733 0.239 -27.350 1.00 65.12 281 PRO A N 1
ATOM 2152 C CA . PRO A 1 281 ? 18.655 -1.144 -26.838 1.00 65.12 281 PRO A CA 1
ATOM 2153 C C . PRO A 1 281 ? 19.615 -1.501 -25.691 1.00 65.12 281 PRO A C 1
ATOM 2155 O O . PRO A 1 281 ? 19.223 -2.161 -24.734 1.00 65.12 281 PRO A O 1
ATOM 2158 N N . MET A 1 282 ? 20.862 -1.023 -25.732 1.00 64.31 282 MET A N 1
ATOM 2159 C CA . MET A 1 282 ? 21.862 -1.344 -24.702 1.00 64.31 282 MET A CA 1
ATOM 2160 C C . MET A 1 282 ? 21.503 -0.750 -23.326 1.00 64.31 282 MET A C 1
ATOM 2162 O O . MET A 1 282 ? 21.636 -1.417 -22.305 1.00 64.31 282 MET A O 1
ATOM 2166 N N . VAL A 1 283 ? 20.959 0.473 -23.309 1.00 72.00 283 VAL A N 1
ATOM 2167 C CA . VAL A 1 283 ? 20.483 1.153 -22.089 1.00 72.00 283 VAL A CA 1
ATOM 2168 C C . VAL A 1 283 ? 19.206 0.496 -21.557 1.00 72.00 283 VAL A C 1
ATOM 2170 O O . VAL A 1 283 ? 18.952 0.523 -20.356 1.00 72.00 283 VAL A O 1
ATOM 2173 N N . ILE A 1 284 ? 18.406 -0.118 -22.435 1.00 72.94 284 ILE A N 1
ATOM 2174 C CA . ILE A 1 284 ? 17.211 -0.871 -22.043 1.00 72.94 284 ILE A CA 1
ATOM 2175 C C . ILE A 1 284 ? 17.612 -2.100 -21.218 1.00 72.94 284 ILE A C 1
ATOM 2177 O O . ILE A 1 284 ? 17.029 -2.314 -20.163 1.00 72.94 284 ILE A O 1
ATOM 2181 N N . ARG A 1 285 ? 18.639 -2.864 -21.614 1.00 73.88 285 ARG A N 1
ATOM 2182 C CA . ARG A 1 285 ? 19.033 -4.104 -20.915 1.00 73.88 285 ARG A CA 1
ATOM 2183 C C . ARG A 1 285 ? 19.429 -3.880 -19.455 1.00 73.88 285 ARG A C 1
ATOM 2185 O O . ARG A 1 285 ? 18.896 -4.544 -18.572 1.00 73.88 285 ARG A O 1
ATOM 2192 N N . GLU A 1 286 ? 20.339 -2.942 -19.202 1.00 77.62 286 GLU A N 1
ATOM 2193 C CA . GLU A 1 286 ? 20.786 -2.616 -17.839 1.00 77.62 286 GLU A CA 1
ATOM 2194 C C . GLU A 1 286 ? 19.613 -2.139 -16.973 1.00 77.62 286 GLU A C 1
ATOM 2196 O O . GLU A 1 286 ? 19.463 -2.541 -15.819 1.00 77.62 286 GLU A O 1
ATOM 2201 N N . ARG A 1 287 ? 18.728 -1.325 -17.562 1.00 80.62 287 ARG A N 1
ATOM 2202 C CA . ARG A 1 287 ? 17.516 -0.833 -16.904 1.00 80.62 287 ARG A CA 1
ATOM 2203 C C . ARG A 1 287 ? 16.522 -1.949 -16.591 1.00 80.62 287 ARG A C 1
ATOM 2205 O O . ARG A 1 287 ? 15.940 -1.930 -15.512 1.00 80.62 287 ARG A O 1
ATOM 2212 N N . LEU A 1 288 ? 16.333 -2.907 -17.498 1.00 82.56 288 LEU A N 1
ATOM 2213 C CA . LEU A 1 288 ? 15.448 -4.051 -17.281 1.00 82.56 288 LEU A CA 1
ATOM 2214 C C . LEU A 1 288 ? 15.998 -4.994 -16.203 1.00 82.56 288 LEU A C 1
ATOM 2216 O O . LEU A 1 288 ? 15.236 -5.403 -15.335 1.00 82.56 288 LEU A O 1
ATOM 2220 N N . ALA A 1 289 ? 17.309 -5.250 -16.174 1.00 81.75 289 ALA A N 1
ATOM 2221 C CA . ALA A 1 289 ? 17.933 -6.054 -15.119 1.00 81.75 289 ALA A CA 1
ATOM 2222 C C . ALA A 1 289 ? 17.747 -5.425 -13.724 1.00 81.75 289 ALA A C 1
ATOM 2224 O O . ALA A 1 289 ? 17.320 -6.096 -12.786 1.00 81.75 289 ALA A O 1
ATOM 2225 N N . ALA A 1 290 ? 17.962 -4.110 -13.599 1.00 83.38 290 ALA A N 1
ATOM 2226 C CA . ALA A 1 290 ? 17.707 -3.389 -12.350 1.00 83.38 290 ALA A CA 1
ATOM 2227 C C . ALA A 1 290 ? 16.217 -3.408 -11.943 1.00 83.38 290 ALA A C 1
ATOM 2229 O O . ALA A 1 290 ? 15.883 -3.387 -10.757 1.00 83.38 290 ALA A O 1
ATOM 2230 N N . VAL A 1 291 ? 15.302 -3.439 -12.918 1.00 87.25 291 VAL A N 1
ATOM 2231 C CA . VAL A 1 291 ? 13.862 -3.604 -12.671 1.00 87.25 291 VAL A CA 1
ATOM 2232 C C . VAL A 1 291 ? 13.538 -5.009 -12.167 1.00 87.25 291 VAL A C 1
ATOM 2234 O O . VAL A 1 291 ? 12.758 -5.121 -11.223 1.00 87.25 291 VAL A O 1
ATOM 2237 N N . GLU A 1 292 ? 14.132 -6.059 -12.741 1.00 88.69 292 GLU A N 1
ATOM 2238 C CA . GLU A 1 292 ? 13.941 -7.445 -12.289 1.00 88.69 292 GLU A CA 1
ATOM 2239 C C . GLU A 1 292 ? 14.318 -7.607 -10.809 1.00 88.69 292 GLU A C 1
ATOM 2241 O O . GLU A 1 292 ? 13.527 -8.136 -10.026 1.00 88.69 292 GLU A O 1
ATOM 2246 N N . GLU A 1 293 ? 15.483 -7.090 -10.402 1.00 85.81 293 GLU A N 1
ATOM 2247 C CA . GLU A 1 293 ? 15.939 -7.142 -9.007 1.00 85.81 293 GLU A CA 1
ATOM 2248 C C . GLU A 1 293 ? 14.968 -6.430 -8.062 1.00 85.81 293 GLU A C 1
ATOM 2250 O O . GLU A 1 293 ? 14.614 -6.951 -7.004 1.00 85.81 293 GLU A O 1
ATOM 2255 N N . ARG A 1 294 ? 14.485 -5.245 -8.452 1.00 85.75 294 ARG A N 1
ATOM 2256 C CA . ARG A 1 294 ? 13.537 -4.480 -7.634 1.00 85.75 294 ARG A CA 1
ATOM 2257 C C . ARG A 1 294 ? 12.167 -5.152 -7.562 1.00 85.75 294 ARG A C 1
ATOM 2259 O O . ARG A 1 294 ? 11.577 -5.173 -6.487 1.00 85.75 294 ARG A O 1
ATOM 2266 N N . LEU A 1 295 ? 11.672 -5.724 -8.658 1.00 89.81 295 LEU A N 1
ATOM 2267 C CA . LEU A 1 295 ? 10.416 -6.480 -8.688 1.00 89.81 295 LEU A CA 1
ATOM 2268 C C . LEU A 1 295 ? 10.460 -7.685 -7.748 1.00 89.81 295 LEU A C 1
ATOM 2270 O O . LEU A 1 295 ? 9.488 -7.935 -7.038 1.00 89.81 295 LEU A O 1
ATOM 2274 N N . ALA A 1 296 ? 11.598 -8.381 -7.672 1.00 89.25 296 ALA A N 1
ATOM 2275 C CA . ALA A 1 296 ? 11.768 -9.510 -6.763 1.00 89.25 296 ALA A CA 1
ATOM 2276 C C . ALA A 1 296 ? 11.583 -9.119 -5.282 1.00 89.25 296 ALA A C 1
ATOM 2278 O O . ALA A 1 296 ? 11.167 -9.949 -4.475 1.00 89.25 296 ALA A O 1
ATOM 2279 N N . THR A 1 297 ? 11.816 -7.850 -4.918 1.00 89.69 297 THR A N 1
ATOM 2280 C CA . THR A 1 297 ? 11.586 -7.355 -3.548 1.00 89.69 297 THR A CA 1
ATOM 2281 C C . THR A 1 297 ? 10.109 -7.161 -3.191 1.00 89.69 297 THR A C 1
ATOM 2283 O O . THR A 1 297 ? 9.780 -7.040 -2.013 1.00 89.69 297 THR A O 1
ATOM 2286 N N . LEU A 1 298 ? 9.194 -7.167 -4.166 1.00 89.56 298 LEU A N 1
ATOM 2287 C CA . LEU A 1 298 ? 7.779 -6.923 -3.892 1.00 89.56 298 LEU A CA 1
ATOM 2288 C C . LEU A 1 298 ? 7.089 -8.079 -3.165 1.00 89.56 298 LEU A C 1
ATOM 2290 O O . LEU A 1 298 ? 6.218 -7.827 -2.340 1.00 89.56 298 LEU A O 1
ATOM 2294 N N . ILE A 1 299 ? 7.487 -9.328 -3.421 1.00 90.75 299 ILE A N 1
ATOM 2295 C CA . ILE A 1 299 ? 6.934 -10.498 -2.720 1.00 90.75 299 ILE A CA 1
ATOM 2296 C C . ILE A 1 299 ? 7.226 -10.441 -1.209 1.00 90.75 299 ILE A C 1
ATOM 2298 O O . ILE A 1 299 ? 6.271 -10.514 -0.434 1.00 90.75 299 ILE A O 1
ATOM 2302 N N . PRO A 1 300 ? 8.483 -10.275 -0.741 1.00 88.44 300 PRO A N 1
ATOM 2303 C CA . PRO A 1 300 ? 8.746 -10.187 0.695 1.00 88.44 300 PRO A CA 1
ATOM 2304 C C . PRO A 1 300 ? 8.111 -8.947 1.341 1.00 88.44 300 PRO A C 1
ATOM 2306 O O . PRO A 1 300 ? 7.662 -9.028 2.481 1.00 88.44 300 PRO A O 1
ATOM 2309 N N . LEU A 1 301 ? 7.997 -7.824 0.620 1.00 88.38 301 LEU A N 1
ATOM 2310 C CA . LEU A 1 301 ? 7.273 -6.645 1.112 1.00 88.38 301 LEU A CA 1
ATOM 2311 C C . LEU A 1 301 ? 5.768 -6.907 1.268 1.00 88.38 301 LEU A C 1
ATOM 2313 O O . LEU A 1 301 ? 5.181 -6.517 2.277 1.00 88.38 301 LEU A O 1
ATOM 2317 N N . ALA A 1 302 ? 5.147 -7.584 0.300 1.00 90.19 302 ALA A N 1
ATOM 2318 C CA . ALA A 1 302 ? 3.743 -7.978 0.368 1.00 90.19 302 ALA A CA 1
ATOM 2319 C C . ALA A 1 302 ? 3.491 -8.957 1.524 1.00 90.19 302 ALA A C 1
ATOM 2321 O O . ALA A 1 302 ? 2.535 -8.780 2.275 1.00 90.19 302 ALA A O 1
ATOM 2322 N N . GLN A 1 303 ? 4.383 -9.933 1.718 1.00 91.12 303 GLN A N 1
ATOM 2323 C CA . GLN A 1 303 ? 4.319 -10.859 2.849 1.00 91.12 303 GLN A CA 1
ATOM 2324 C C . GLN A 1 303 ? 4.364 -10.107 4.183 1.00 91.12 303 GLN A C 1
ATOM 2326 O O . GLN A 1 303 ? 3.483 -10.283 5.019 1.00 91.12 303 GLN A O 1
ATOM 2331 N N . GLN A 1 304 ? 5.335 -9.204 4.349 1.00 88.06 304 GLN A N 1
ATOM 2332 C CA . GLN A 1 304 ? 5.453 -8.389 5.555 1.00 88.06 304 GLN A CA 1
ATOM 2333 C C . GLN A 1 304 ? 4.193 -7.544 5.799 1.00 88.06 304 GLN A C 1
ATOM 2335 O O . GLN A 1 304 ? 3.732 -7.438 6.934 1.00 88.06 304 GLN A O 1
ATOM 2340 N N . TRP A 1 305 ? 3.622 -6.944 4.751 1.00 88.88 305 TRP A N 1
ATOM 2341 C CA . TRP A 1 305 ? 2.388 -6.158 4.848 1.00 88.88 305 TRP A CA 1
ATOM 2342 C C . TRP A 1 305 ? 1.202 -6.988 5.359 1.00 88.88 305 TRP A C 1
ATOM 2344 O O . TRP A 1 305 ? 0.436 -6.530 6.216 1.00 88.88 305 TRP A O 1
ATOM 2354 N N . VAL A 1 306 ? 1.061 -8.215 4.854 1.00 90.38 306 VAL A N 1
ATOM 2355 C CA . VAL A 1 306 ? 0.019 -9.162 5.269 1.00 90.38 306 VAL A CA 1
ATOM 2356 C C . VAL A 1 306 ? 0.238 -9.631 6.704 1.00 90.38 306 VAL A C 1
ATOM 2358 O O . VAL A 1 306 ? -0.703 -9.597 7.495 1.00 90.38 306 VAL A O 1
ATOM 2361 N N . ASP A 1 307 ? 1.469 -9.980 7.076 1.00 85.75 307 ASP A N 1
ATOM 2362 C CA . ASP A 1 307 ? 1.795 -10.440 8.430 1.00 85.75 307 ASP A CA 1
ATOM 2363 C C . ASP A 1 307 ? 1.523 -9.353 9.479 1.00 85.75 307 ASP A C 1
ATOM 2365 O O . ASP A 1 307 ? 0.915 -9.628 10.515 1.00 85.75 307 ASP A O 1
ATOM 2369 N N . VAL A 1 308 ? 1.896 -8.101 9.189 1.00 85.19 308 VAL A N 1
ATOM 2370 C CA . VAL A 1 308 ? 1.597 -6.954 10.062 1.00 85.19 308 VAL A CA 1
ATOM 2371 C C . VAL A 1 308 ? 0.089 -6.795 10.244 1.00 85.19 308 VAL A C 1
ATOM 2373 O O . VAL A 1 308 ? -0.385 -6.679 11.374 1.00 85.19 308 VAL A O 1
ATOM 2376 N N . GLY A 1 309 ? -0.690 -6.847 9.161 1.00 87.19 309 GLY A N 1
ATOM 2377 C CA . GLY A 1 309 ? -2.137 -6.704 9.297 1.00 87.19 309 GLY A CA 1
ATOM 2378 C C . GLY A 1 309 ? -2.818 -7.894 9.953 1.00 87.19 309 GLY A C 1
ATOM 2379 O O . GLY A 1 309 ? -3.807 -7.688 10.646 1.00 87.19 309 GLY A O 1
ATOM 2380 N N . ARG A 1 310 ? -2.286 -9.113 9.815 1.00 87.62 310 ARG A N 1
ATOM 2381 C CA . ARG A 1 310 ? -2.771 -10.282 10.559 1.00 87.62 310 ARG A CA 1
ATOM 2382 C C . ARG A 1 310 ? -2.631 -10.068 12.064 1.00 87.62 310 ARG A C 1
ATOM 2384 O O . ARG A 1 310 ? -3.585 -10.307 12.799 1.00 87.62 310 ARG A O 1
ATOM 2391 N N . VAL A 1 311 ? -1.471 -9.582 12.514 1.00 84.31 311 VAL A N 1
ATOM 2392 C CA . VAL A 1 311 ? -1.232 -9.260 13.930 1.00 84.31 311 VAL A CA 1
ATOM 2393 C C . VAL A 1 311 ? -2.187 -8.167 14.409 1.00 84.31 311 VAL A C 1
ATOM 2395 O O . VAL A 1 311 ? -2.787 -8.299 15.473 1.00 84.31 311 VAL A O 1
ATOM 2398 N N . GLU A 1 312 ? -2.382 -7.110 13.617 1.00 84.69 312 GLU A N 1
ATOM 2399 C CA . GLU A 1 312 ? -3.325 -6.044 13.968 1.00 84.69 312 GLU A CA 1
ATOM 2400 C C . GLU A 1 312 ? -4.776 -6.527 14.016 1.00 84.69 312 GLU A C 1
ATOM 2402 O O . GLU A 1 312 ? -5.490 -6.188 14.954 1.00 84.69 312 GLU A O 1
ATOM 2407 N N . ARG A 1 313 ? -5.220 -7.333 13.044 1.00 88.44 313 ARG A N 1
ATOM 2408 C CA . ARG A 1 313 ? -6.573 -7.904 13.037 1.00 88.44 313 ARG A CA 1
ATOM 2409 C C . ARG A 1 313 ? -6.816 -8.786 14.250 1.00 88.44 313 ARG A C 1
ATOM 2411 O O . ARG A 1 313 ? -7.871 -8.655 14.856 1.00 88.44 313 ARG A O 1
ATOM 2418 N N . ALA A 1 314 ? -5.857 -9.638 14.613 1.00 82.31 314 ALA A N 1
ATOM 2419 C CA . ALA A 1 314 ? -5.954 -10.469 15.811 1.00 82.31 314 ALA A CA 1
ATOM 2420 C C . ALA A 1 314 ? -6.100 -9.601 17.071 1.00 82.31 314 ALA A C 1
ATOM 2422 O O . ALA A 1 314 ? -7.024 -9.802 17.851 1.00 82.31 314 ALA A O 1
ATOM 2423 N N . ALA A 1 315 ? -5.278 -8.555 17.201 1.00 82.69 315 ALA A N 1
ATOM 2424 C CA . ALA A 1 315 ? -5.370 -7.623 18.323 1.00 82.69 315 ALA A CA 1
ATOM 2425 C C . ALA A 1 315 ? -6.710 -6.861 18.372 1.00 82.69 315 ALA A C 1
ATOM 2427 O O . ALA A 1 315 ? -7.232 -6.620 19.457 1.00 82.69 315 ALA A O 1
ATOM 2428 N N . ILE A 1 316 ? -7.277 -6.481 17.218 1.00 82.56 316 ILE A N 1
ATOM 2429 C CA . ILE A 1 316 ? -8.607 -5.850 17.145 1.00 82.56 316 ILE A CA 1
ATOM 2430 C C . ILE A 1 316 ? -9.711 -6.869 17.455 1.00 82.56 316 ILE A C 1
ATOM 2432 O O . ILE A 1 316 ? -10.711 -6.512 18.065 1.00 82.56 316 ILE A O 1
ATOM 2436 N N . PHE A 1 317 ? -9.556 -8.129 17.054 1.00 81.38 317 PHE A N 1
ATOM 2437 C CA . PHE A 1 317 ? -10.533 -9.176 17.334 1.00 81.38 317 PHE A CA 1
ATOM 2438 C C . PHE A 1 317 ? -10.607 -9.495 18.835 1.00 81.38 317 PHE A C 1
ATOM 2440 O O . PHE A 1 317 ? -11.703 -9.579 19.381 1.00 81.38 317 PHE A O 1
ATOM 2447 N N . ASP A 1 318 ? -9.459 -9.586 19.513 1.00 78.62 318 ASP A N 1
ATOM 2448 C CA . ASP A 1 318 ? -9.362 -9.933 20.940 1.00 78.62 318 ASP A CA 1
ATOM 2449 C C . ASP A 1 318 ? -10.038 -8.916 21.879 1.00 78.62 318 ASP A C 1
ATOM 2451 O O . ASP A 1 318 ? -10.415 -9.254 23.001 1.00 78.62 318 ASP A O 1
ATOM 2455 N N . ILE A 1 319 ? -10.198 -7.666 21.436 1.00 79.94 319 ILE A N 1
ATOM 2456 C CA . ILE A 1 319 ? -10.853 -6.600 22.212 1.00 79.94 319 ILE A CA 1
ATOM 2457 C C . ILE A 1 319 ? -12.361 -6.501 21.956 1.00 79.94 319 ILE A C 1
ATOM 2459 O O . ILE A 1 319 ? -13.038 -5.718 22.628 1.00 79.94 319 ILE A O 1
ATOM 2463 N N . LEU A 1 320 ? -12.900 -7.236 20.976 1.00 78.94 320 LEU A N 1
ATOM 2464 C CA . LEU A 1 320 ? -14.333 -7.212 20.705 1.00 78.94 320 LEU A CA 1
ATOM 2465 C C . LEU A 1 320 ? -15.093 -7.887 21.856 1.00 78.94 320 LEU A C 1
ATOM 2467 O O . LEU A 1 320 ? -14.679 -8.944 22.335 1.00 78.94 320 LEU A O 1
ATOM 2471 N N . PRO A 1 321 ? -16.221 -7.310 22.308 1.00 73.88 321 PRO A N 1
ATOM 2472 C CA . PRO A 1 321 ? -17.019 -7.928 23.354 1.00 73.88 321 PRO A CA 1
ATOM 2473 C C . PRO A 1 321 ? -17.539 -9.287 22.873 1.00 73.88 321 PRO A C 1
ATOM 2475 O O . PRO A 1 321 ? -18.084 -9.401 21.772 1.00 73.88 321 PRO A O 1
ATOM 2478 N N . ILE A 1 322 ? -17.363 -10.311 23.710 1.00 64.38 322 ILE A N 1
ATOM 2479 C CA . ILE A 1 322 ? -17.891 -11.655 23.459 1.00 64.38 322 ILE A CA 1
ATOM 2480 C C . ILE A 1 322 ? -19.420 -11.544 23.416 1.00 64.38 322 ILE A C 1
ATOM 2482 O O . ILE A 1 322 ? -20.028 -11.021 24.351 1.00 64.38 322 ILE A O 1
ATOM 2486 N N . ALA A 1 323 ? -20.007 -11.974 22.298 1.00 49.84 323 ALA A N 1
ATOM 2487 C CA . ALA A 1 323 ? -21.451 -11.957 22.068 1.00 49.84 323 ALA A CA 1
ATOM 2488 C C . ALA A 1 323 ? -22.201 -12.979 22.930 1.00 49.84 323 ALA A C 1
ATOM 2490 O O . ALA A 1 323 ? -21.637 -14.068 23.186 1.00 49.84 323 ALA A O 1
#

pLDDT: mean 73.31, std 17.48, range [30.66, 95.44]

Radius of gyration: 28.77 Å; chains: 1; bounding box: 54×73×91 Å

Foldseek 3Di:
DDVVVLLVVLVVLLVVLLPDPDLVSNLVSLVVNLVSLCVQLVVCVVVVVVVLNVLSVVLNVLSVQLNPDDNVSNVVSSVVNVVSSVVSVVSVVVVVVVVDDPPDDDDDDDDDDDDDDDDDDDDDDDDDDDDDDDDDDDDPPPPDDPQALLSVLVVVVVVCVVPPDDPDDVSVVLSVVLVVCVVVPPPGDALVNSVVVLVVLLVLLVVLLVLLVPLLVVLLVLLVVQLVVLPPDQRDLCSCVVVLVSLVVNLVSCVSNPVVVSNVVSVVVSVQSNVLSVDDSVSSNVVSVVVNVVSVVVNVVSVVSSVVSVVVSVVSSVPHDDD

Sequence (323 aa):
MEAREWLNQIQTALERLDTTSEQGRRAKLTTILWQSVSNLAQSAATVGLTAVEDMATRLLPLLQAAAKHERTVAAHHVASLREGLLEISKTVQALQALERPPQDHLEAAVAVQQPVTEMPEPMVAEAPAPVEADVPDVAPSTSLPAASILDALRQLHQARGRSLQPVRDVLETVIQRAEQEMARGTGVVDARAIGRLLQELDELDERFLAHMQAHIPAVIATLRHVALTSEDRVFPPQALEPIFVEIEALSDAADRVAAANISLFLHGLRTFLRVTAQHKPMVIRERLAAVEERLATLIPLAQQWVDVGRVERAAIFDILPIA